Protein AF-A0A3P7NTG5-F1 (afdb_monomer_lite)

Radius of gyration: 24.47 Å; chains: 1; bounding box: 53×52×67 Å

Foldseek 3Di:
DDVVVVVLLLVLLQLLLVLLLVLQPDQLVVCVVVVVVVVVVVVVVVVVVVVVVVVVCVVVVPDDPVVVVVPVPDPPPPPCPDPVNVVVLLVCLLADPDQVLLSFWRKDWDFDFDFDFPPDPDDPDDGDRDGDGDTDIDIDGDHSSNNSSNVSNVSSSVLSVVPPVSVVVSVVSVVSNVVSVVVVVVVVD

pLDDT: mean 72.06, std 15.38, range [46.03, 97.25]

InterPro domains:
  IPR001991 Sodium:dicarboxylate symporter [PF00375] (20-189)
  IPR036458 Sodium:dicarboxylate symporter superfamily [G3DSA:1.10.3860.10] (17-189)
  IPR036458 Sodium:dicarboxylate symporter superfamily [SSF118215] (19-189)
  IPR050746 Dicarboxylate/Amino Acid:Cation Symporter [PTHR11958] (21-189)

Organism: Dibothriocephalus latus (NCBI:txid60516)

Structure (mmCIF, N/CA/C/O backbone):
data_AF-A0A3P7NTG5-F1
#
_entry.id   AF-A0A3P7NTG5-F1
#
loop_
_atom_site.group_PDB
_atom_site.id
_atom_site.type_symbol
_atom_site.label_atom_id
_atom_site.label_alt_id
_atom_site.label_comp_id
_atom_site.label_asym_id
_atom_site.label_entity_id
_atom_site.label_seq_id
_atom_site.pdbx_PDB_ins_code
_atom_site.Cartn_x
_atom_site.Cartn_y
_atom_site.Cartn_z
_atom_site.occupancy
_atom_site.B_iso_or_equiv
_atom_site.auth_seq_id
_atom_site.auth_comp_id
_atom_site.auth_asym_id
_atom_site.auth_atom_id
_atom_site.pdbx_PDB_model_num
ATOM 1 N N . MET A 1 1 ? 14.118 -23.849 10.642 1.00 47.97 1 MET A N 1
ATOM 2 C CA . MET A 1 1 ? 12.961 -22.998 10.290 1.00 47.97 1 MET A CA 1
ATOM 3 C C . MET A 1 1 ? 13.392 -21.591 10.605 1.00 47.97 1 MET A C 1
ATOM 5 O O . MET A 1 1 ? 13.469 -21.228 11.770 1.00 47.97 1 MET A O 1
ATOM 9 N N . ASP A 1 2 ? 13.850 -20.906 9.568 1.00 46.88 2 ASP A N 1
ATOM 10 C CA . ASP A 1 2 ? 14.745 -19.760 9.682 1.00 46.88 2 ASP A CA 1
ATOM 11 C C . ASP A 1 2 ? 13.995 -18.531 10.192 1.00 46.88 2 ASP A C 1
ATOM 13 O O . ASP A 1 2 ? 12.876 -18.265 9.748 1.00 46.88 2 ASP A O 1
ATOM 17 N N . GLY A 1 3 ? 14.600 -17.798 11.131 1.00 46.03 3 GLY A N 1
ATOM 18 C CA . GLY A 1 3 ? 13.999 -16.629 11.786 1.00 46.03 3 GLY A CA 1
ATOM 19 C C . GLY A 1 3 ? 13.494 -15.561 10.811 1.00 46.03 3 GLY A C 1
ATOM 20 O O . GLY A 1 3 ? 12.533 -14.861 11.115 1.00 46.03 3 GLY A O 1
ATOM 21 N N . GLU A 1 4 ? 14.042 -15.513 9.595 1.00 49.75 4 GLU A N 1
ATOM 22 C CA . GLU A 1 4 ? 13.544 -14.662 8.512 1.00 49.75 4 GLU A CA 1
ATOM 23 C C . GLU A 1 4 ? 12.099 -15.000 8.119 1.00 49.75 4 GLU A C 1
ATOM 25 O O . GLU A 1 4 ? 11.280 -14.102 7.964 1.00 49.75 4 GLU A O 1
ATOM 30 N N . ARG A 1 5 ? 11.725 -16.285 8.041 1.00 47.75 5 ARG A N 1
ATOM 31 C CA . ARG A 1 5 ? 10.350 -16.690 7.687 1.00 47.75 5 ARG A CA 1
ATOM 32 C C . ARG A 1 5 ? 9.334 -16.299 8.758 1.00 47.75 5 ARG A C 1
ATOM 34 O O . ARG A 1 5 ? 8.189 -16.009 8.427 1.00 47.75 5 ARG A O 1
ATOM 41 N N . ILE A 1 6 ? 9.748 -16.278 10.024 1.00 54.31 6 ILE A N 1
ATOM 42 C CA . ILE A 1 6 ? 8.909 -15.825 11.141 1.00 54.31 6 ILE A CA 1
ATOM 43 C C . ILE A 1 6 ? 8.703 -14.311 11.044 1.00 54.31 6 ILE A C 1
ATOM 45 O O . ILE A 1 6 ? 7.572 -13.850 11.174 1.00 54.31 6 ILE A O 1
ATOM 49 N N . LEU A 1 7 ? 9.761 -13.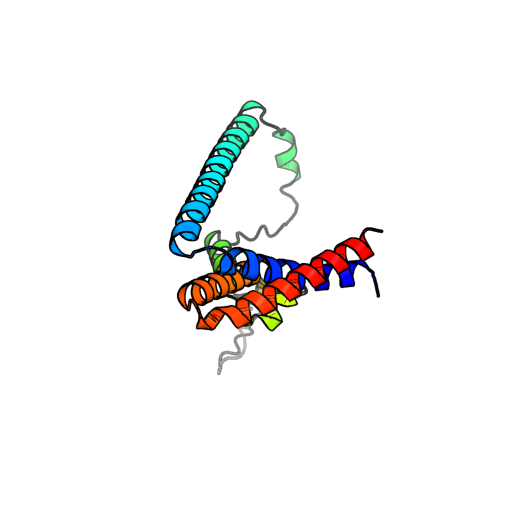557 10.724 1.00 53.19 7 LEU A N 1
ATOM 50 C CA . LEU A 1 7 ? 9.686 -12.112 10.508 1.00 53.19 7 LEU A CA 1
ATOM 51 C C . LEU A 1 7 ? 8.769 -11.745 9.328 1.00 53.19 7 LEU A C 1
ATOM 53 O O . LEU A 1 7 ? 7.992 -10.806 9.442 1.00 53.19 7 LEU A O 1
ATOM 57 N N . TYR A 1 8 ? 8.804 -12.509 8.229 1.00 52.44 8 TYR A N 1
ATOM 58 C CA . TYR A 1 8 ? 7.924 -12.299 7.069 1.00 52.44 8 TYR A CA 1
ATOM 59 C C . TYR A 1 8 ? 6.438 -12.518 7.402 1.00 52.44 8 TYR A C 1
ATOM 61 O O . TYR A 1 8 ? 5.593 -11.702 7.036 1.00 52.44 8 TYR A O 1
ATOM 69 N N . VAL A 1 9 ? 6.109 -13.592 8.129 1.00 53.09 9 VAL A N 1
ATOM 70 C CA . VAL A 1 9 ? 4.721 -13.883 8.538 1.00 53.09 9 VAL A CA 1
ATOM 71 C C . VAL A 1 9 ? 4.214 -12.851 9.553 1.00 53.09 9 VAL A C 1
ATOM 73 O O . VAL A 1 9 ? 3.059 -12.433 9.486 1.00 53.09 9 VAL A O 1
ATOM 76 N N . LEU A 1 10 ? 5.084 -12.392 10.456 1.00 56.16 10 LEU A N 1
ATOM 77 C CA . LEU A 1 10 ? 4.768 -11.321 11.400 1.00 56.16 10 LEU A CA 1
ATOM 78 C C . LEU A 1 10 ? 4.633 -9.953 10.737 1.00 56.16 10 LEU A C 1
ATOM 80 O O . LEU A 1 10 ? 3.721 -9.223 11.103 1.00 56.16 10 LEU A O 1
ATOM 84 N N . GLY A 1 11 ? 5.467 -9.630 9.748 1.00 56.53 11 GLY A N 1
ATOM 85 C CA . GLY A 1 11 ? 5.376 -8.390 8.974 1.00 56.53 11 GLY A CA 1
ATOM 86 C C . GLY A 1 11 ? 4.038 -8.266 8.248 1.00 56.53 11 GLY A C 1
ATOM 87 O O . GLY A 1 11 ? 3.367 -7.245 8.362 1.00 56.53 11 GLY A O 1
ATOM 88 N N . CYS A 1 12 ? 3.578 -9.354 7.621 1.00 51.78 12 CYS A N 1
ATOM 89 C CA . CYS A 1 12 ? 2.267 -9.396 6.975 1.00 51.78 12 CYS A CA 1
ATOM 90 C C . CYS A 1 12 ? 1.118 -9.191 7.982 1.00 51.78 12 CYS A C 1
ATOM 92 O O . CYS A 1 12 ? 0.158 -8.484 7.687 1.00 51.78 12 CYS A O 1
ATOM 94 N N . GLY A 1 13 ? 1.188 -9.779 9.181 1.00 54.88 13 GLY A N 1
ATOM 95 C CA . GLY A 1 13 ? 0.184 -9.548 10.230 1.00 54.88 13 GLY A CA 1
ATOM 96 C C . GLY A 1 13 ? 0.231 -8.130 10.812 1.00 54.88 13 GLY A C 1
ATOM 97 O O . GLY A 1 13 ? -0.814 -7.533 11.065 1.00 54.88 13 GLY A O 1
ATOM 98 N N . TYR A 1 14 ? 1.438 -7.588 10.981 1.00 59.12 14 TYR A N 1
ATOM 99 C CA . TYR A 1 14 ? 1.707 -6.259 11.519 1.00 59.12 14 TYR A CA 1
ATOM 100 C C . TYR A 1 14 ? 1.175 -5.149 10.612 1.00 59.12 14 TYR A C 1
ATOM 102 O O . TYR A 1 14 ? 0.366 -4.350 11.068 1.00 59.12 14 TYR A O 1
ATOM 110 N N . GLU A 1 15 ? 1.528 -5.148 9.322 1.00 57.38 15 GLU A N 1
ATOM 111 C CA . GLU A 1 15 ? 1.092 -4.103 8.380 1.00 57.38 15 GLU A CA 1
ATOM 112 C C . GLU A 1 15 ? -0.436 -4.053 8.235 1.00 57.38 15 GLU A C 1
ATOM 114 O O . GLU A 1 15 ? -1.027 -2.975 8.200 1.00 57.38 15 GLU A O 1
ATOM 119 N N . ASN A 1 16 ? -1.101 -5.212 8.196 1.00 55.09 16 ASN A N 1
ATOM 120 C CA . ASN A 1 16 ? -2.560 -5.274 8.066 1.00 55.09 16 ASN A CA 1
ATOM 121 C C . ASN A 1 16 ? -3.283 -4.819 9.342 1.00 55.09 16 ASN A C 1
ATOM 123 O O . ASN A 1 16 ? -4.299 -4.118 9.266 1.00 55.09 16 ASN A O 1
ATOM 127 N N . ALA A 1 17 ? -2.766 -5.205 10.513 1.00 55.84 17 ALA A N 1
ATOM 128 C CA . ALA A 1 17 ? -3.329 -4.808 11.797 1.00 55.84 17 ALA A CA 1
ATOM 129 C C . ALA A 1 17 ? -3.098 -3.317 12.076 1.00 55.84 17 ALA A C 1
ATOM 131 O O . ALA A 1 17 ? -4.041 -2.629 12.458 1.00 55.84 17 ALA A O 1
ATOM 132 N N . GLU A 1 18 ? -1.890 -2.801 11.833 1.00 60.53 18 GLU A N 1
ATOM 133 C CA . GLU A 1 18 ? -1.553 -1.388 12.028 1.00 60.53 18 GLU A CA 1
ATOM 134 C C . GLU A 1 18 ? -2.323 -0.463 11.097 1.00 60.53 18 GLU A C 1
ATOM 136 O O . GLU A 1 18 ? -2.815 0.572 11.542 1.00 60.53 18 GLU A O 1
ATOM 141 N N . LEU A 1 19 ? -2.467 -0.824 9.820 1.00 58.88 19 LEU A N 1
ATOM 142 C CA . LEU A 1 19 ? -3.171 0.023 8.864 1.00 58.88 19 LEU A CA 1
ATOM 143 C C . LEU A 1 19 ? -4.676 0.060 9.147 1.00 58.88 19 LEU A C 1
ATOM 145 O O . LEU A 1 19 ? -5.281 1.133 9.143 1.00 58.88 19 LEU A O 1
ATOM 149 N N . SER A 1 20 ? -5.272 -1.093 9.471 1.00 55.34 20 SER A N 1
ATOM 150 C CA . SER A 1 20 ? -6.672 -1.157 9.909 1.00 55.34 20 SER A CA 1
ATOM 151 C C . SER A 1 20 ? -6.888 -0.327 11.178 1.00 55.34 20 SER A C 1
ATOM 153 O O . SER A 1 20 ? -7.904 0.356 11.297 1.00 55.34 20 SER A O 1
ATOM 155 N N . LEU A 1 21 ? -5.909 -0.305 12.091 1.00 54.38 21 LEU A N 1
ATOM 156 C CA . LEU A 1 21 ? -5.945 0.517 13.299 1.00 54.38 21 LEU A CA 1
ATOM 157 C C . LEU A 1 21 ? -5.819 2.009 13.052 1.00 54.38 21 LEU A C 1
ATOM 159 O O . LEU A 1 21 ? -6.575 2.803 13.614 1.00 54.38 21 LEU A O 1
ATOM 163 N N . GLY A 1 22 ? -4.842 2.371 12.226 1.00 55.91 22 GLY A N 1
ATOM 164 C CA . GLY A 1 22 ? -4.526 3.745 11.892 1.00 55.91 22 GLY A CA 1
ATOM 165 C C . GLY A 1 22 ? -5.716 4.434 11.245 1.00 55.91 22 GLY A C 1
ATOM 166 O O . GLY A 1 22 ? -5.961 5.593 11.542 1.00 55.91 22 GLY A O 1
ATOM 167 N N . LEU A 1 23 ? -6.505 3.724 10.431 1.00 54.19 23 LEU A N 1
ATOM 168 C CA . LEU A 1 23 ? -7.723 4.279 9.839 1.00 54.19 23 LEU A CA 1
ATOM 169 C C . LEU A 1 23 ? -8.953 4.199 10.751 1.00 54.19 23 LEU A C 1
ATOM 171 O O . LEU A 1 23 ? -9.758 5.127 10.737 1.00 54.19 23 LEU A O 1
ATOM 175 N N . ALA A 1 24 ? -9.101 3.141 11.551 1.00 53.59 24 ALA A N 1
ATOM 176 C CA . ALA A 1 24 ? -10.261 2.964 12.427 1.00 53.59 24 ALA A CA 1
ATOM 177 C C . ALA A 1 24 ? -10.277 3.916 13.638 1.00 53.59 24 ALA A C 1
ATOM 179 O O . ALA A 1 24 ? -11.345 4.252 14.144 1.00 53.59 24 ALA A O 1
ATOM 180 N N . GLY A 1 25 ? -9.105 4.358 14.105 1.00 49.47 25 GLY A N 1
ATOM 181 C CA . GLY A 1 25 ? -8.971 5.322 15.203 1.00 49.47 25 GLY A CA 1
ATOM 182 C C . GLY A 1 25 ? -9.127 6.790 14.791 1.00 49.47 25 GLY A C 1
ATOM 183 O O . GLY A 1 25 ? -9.075 7.670 15.651 1.00 49.47 25 GLY A O 1
ATOM 184 N N . LEU A 1 26 ? -9.293 7.078 13.496 1.00 53.03 26 LEU A N 1
ATOM 185 C CA . LEU A 1 26 ? -9.376 8.441 12.979 1.00 53.03 26 LEU A CA 1
ATOM 186 C C . LEU A 1 26 ? -10.818 8.794 12.603 1.00 53.03 26 LEU A C 1
ATOM 188 O O . LEU A 1 26 ? -11.451 8.133 11.786 1.00 53.03 26 LEU A O 1
ATOM 192 N N . ASP A 1 27 ? -11.311 9.898 13.160 1.00 55.28 27 ASP A N 1
ATOM 193 C CA . ASP A 1 27 ? -12.618 10.473 12.837 1.00 55.28 27 ASP A CA 1
ATOM 194 C C . ASP A 1 27 ? -12.732 10.706 11.318 1.00 55.28 27 ASP A C 1
ATOM 196 O O . ASP A 1 27 ? -11.981 11.509 10.758 1.00 55.28 27 ASP A O 1
ATOM 200 N N . ALA A 1 28 ? -13.627 9.988 10.628 1.00 56.38 28 ALA A N 1
ATOM 201 C CA . ALA A 1 28 ? -13.629 9.847 9.163 1.00 56.38 28 ALA A CA 1
ATOM 202 C C . ALA A 1 28 ? -13.620 11.195 8.410 1.00 56.38 28 ALA A C 1
ATOM 204 O O . ALA A 1 28 ? -13.032 11.326 7.333 1.00 56.38 28 ALA A O 1
ATOM 205 N N . LYS A 1 29 ? -14.218 12.235 9.005 1.00 57.03 29 LYS A N 1
ATOM 206 C CA . LYS A 1 29 ? -14.295 13.590 8.436 1.00 57.03 29 LYS A CA 1
ATOM 207 C C . LYS A 1 29 ? -12.996 14.397 8.589 1.00 57.03 29 LYS A C 1
ATOM 209 O O . LYS A 1 29 ? -12.691 15.235 7.738 1.00 57.03 29 LYS A O 1
ATOM 214 N N . SER A 1 30 ? -12.233 14.147 9.650 1.00 59.12 30 SER A N 1
ATOM 215 C CA . SER A 1 30 ? -10.932 14.777 9.926 1.00 59.12 30 SER A CA 1
ATOM 216 C C . SER A 1 30 ? -9.779 13.970 9.311 1.00 59.12 30 SER A C 1
ATOM 218 O O . SER A 1 30 ? -8.843 14.550 8.757 1.00 59.12 30 SER A O 1
ATOM 220 N N . SER A 1 31 ? -9.912 12.640 9.300 1.00 62.91 31 SER A N 1
ATOM 221 C CA . SER A 1 31 ? -9.011 11.668 8.672 1.00 62.91 31 SER A CA 1
ATOM 222 C C . SER A 1 31 ? -8.846 11.918 7.177 1.00 62.91 31 SER A C 1
ATOM 224 O O . SER A 1 31 ? -7.724 12.028 6.693 1.00 62.91 31 SER A O 1
ATOM 226 N N . GLY A 1 32 ? -9.950 12.126 6.446 1.00 68.62 32 GLY A N 1
ATOM 227 C CA . GLY A 1 32 ? -9.890 12.396 5.006 1.00 68.62 32 GLY A CA 1
ATOM 228 C C . GLY A 1 32 ? -9.090 13.656 4.659 1.00 68.62 32 GLY A C 1
ATOM 229 O O . GLY A 1 32 ? -8.364 13.672 3.668 1.00 68.62 32 GLY A O 1
ATOM 230 N N . LYS A 1 33 ? -9.150 14.698 5.503 1.00 75.06 33 LYS A N 1
ATOM 231 C CA . LYS A 1 33 ? -8.362 15.925 5.307 1.00 75.06 33 LYS A CA 1
ATOM 232 C C . LYS A 1 33 ? -6.882 15.680 5.570 1.00 75.06 33 LYS A C 1
ATOM 234 O O . LYS A 1 33 ? -6.065 15.991 4.709 1.00 75.06 33 LYS A O 1
ATOM 239 N N . ILE A 1 34 ? -6.541 15.086 6.712 1.00 82.88 34 ILE A N 1
ATOM 240 C CA . ILE A 1 34 ? -5.150 14.770 7.073 1.00 82.88 34 ILE A CA 1
ATOM 241 C C . ILE A 1 34 ? -4.529 13.815 6.040 1.00 82.88 34 ILE A C 1
ATOM 243 O O . ILE A 1 34 ? -3.434 14.075 5.544 1.00 82.88 34 ILE A O 1
ATOM 247 N N . GLY A 1 35 ? -5.264 12.779 5.632 1.00 79.94 35 GLY A N 1
ATOM 248 C CA . GLY A 1 35 ? -4.857 11.843 4.586 1.00 79.94 35 GLY A CA 1
ATOM 249 C C . GLY A 1 35 ? -4.677 12.514 3.223 1.00 79.94 35 GLY A C 1
ATOM 250 O O . GLY A 1 35 ? -3.695 12.244 2.536 1.00 79.94 35 GLY A O 1
ATOM 251 N N . SER A 1 36 ? -5.553 13.453 2.845 1.00 80.44 36 SER A N 1
ATOM 252 C CA . SER A 1 36 ? -5.388 14.209 1.595 1.00 80.44 36 SER A CA 1
ATOM 253 C C . SER A 1 36 ? -4.136 15.093 1.598 1.00 80.44 36 SER A C 1
ATOM 255 O O . SER A 1 36 ? -3.432 15.142 0.591 1.00 80.44 36 SER A O 1
ATOM 257 N N . TYR A 1 37 ? -3.801 15.728 2.729 1.00 87.88 37 TYR A N 1
ATOM 258 C CA . TYR A 1 37 ? -2.559 16.492 2.862 1.00 87.88 37 TYR A CA 1
ATOM 259 C C . TYR A 1 37 ? -1.327 15.595 2.740 1.00 87.88 37 TYR A C 1
ATOM 261 O O . TYR A 1 37 ? -0.389 15.959 2.033 1.00 87.88 37 TYR A O 1
ATOM 269 N N . ALA A 1 38 ? -1.342 14.415 3.365 1.00 86.81 38 ALA A N 1
ATOM 270 C CA . ALA A 1 38 ? -0.268 13.435 3.223 1.00 86.81 38 ALA A CA 1
ATOM 271 C C . ALA A 1 38 ? -0.119 12.965 1.765 1.00 86.81 38 ALA A C 1
ATOM 273 O O . ALA A 1 38 ? 0.988 12.956 1.231 1.00 86.81 38 ALA A O 1
ATOM 274 N N . MET A 1 39 ? -1.230 12.658 1.086 1.00 85.00 39 MET A N 1
ATOM 275 C CA . MET A 1 39 ? -1.223 12.247 -0.322 1.00 85.00 39 MET A CA 1
ATOM 276 C C . MET A 1 39 ? -0.642 13.338 -1.232 1.00 85.00 39 MET A C 1
ATOM 278 O O . MET A 1 39 ? 0.215 13.057 -2.069 1.00 85.00 39 MET A O 1
ATOM 282 N N . ILE A 1 40 ? -1.060 14.594 -1.042 1.00 92.19 40 ILE A N 1
ATOM 283 C CA . ILE A 1 40 ? -0.524 15.740 -1.790 1.00 92.19 40 ILE A CA 1
ATOM 284 C C . ILE A 1 40 ? 0.971 15.907 -1.510 1.00 92.19 40 ILE A C 1
ATOM 286 O O . ILE A 1 40 ? 1.749 16.084 -2.446 1.00 92.19 40 ILE A O 1
ATOM 290 N N . TYR A 1 41 ? 1.390 15.818 -0.246 1.00 94.00 41 TYR A N 1
ATOM 291 C CA . TYR A 1 41 ? 2.796 15.926 0.133 1.00 94.00 41 TYR A CA 1
ATOM 292 C C . TYR A 1 41 ? 3.661 14.852 -0.539 1.00 94.00 41 TYR A C 1
ATOM 294 O O . TYR A 1 41 ? 4.717 15.180 -1.088 1.00 94.00 41 TYR A O 1
ATOM 302 N N . TYR A 1 42 ? 3.200 13.597 -0.557 1.00 92.12 42 TYR A N 1
ATOM 303 C CA . TYR A 1 42 ? 3.906 12.504 -1.223 1.00 92.12 42 TYR A CA 1
ATOM 304 C C . TYR A 1 42 ? 4.031 12.749 -2.723 1.00 92.12 42 TYR A C 1
ATOM 306 O O . TYR A 1 42 ? 5.143 12.747 -3.244 1.00 92.12 42 TYR A O 1
ATOM 314 N N . VAL A 1 43 ? 2.923 13.045 -3.408 1.00 93.31 43 VAL A N 1
ATOM 315 C CA . VAL A 1 43 ? 2.934 13.279 -4.861 1.00 93.31 43 VAL A CA 1
ATOM 316 C C . VAL A 1 43 ? 3.840 14.456 -5.226 1.00 93.31 43 VAL A C 1
ATOM 318 O O . VAL A 1 43 ? 4.659 14.341 -6.139 1.00 93.31 43 VAL A O 1
ATOM 321 N N . MET A 1 44 ? 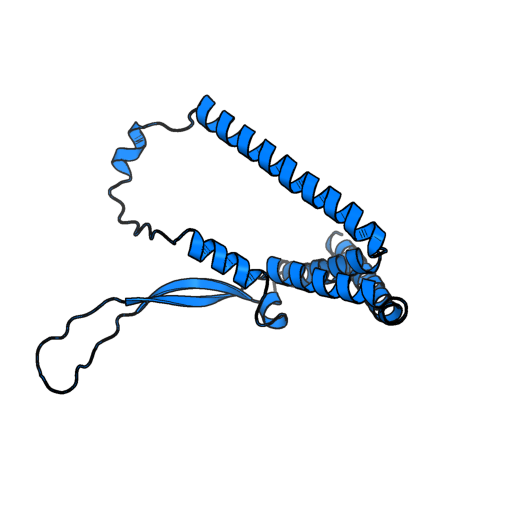3.741 15.570 -4.498 1.00 95.94 44 MET A N 1
ATOM 322 C CA . MET A 1 44 ? 4.548 16.761 -4.766 1.00 95.94 44 MET A CA 1
ATOM 323 C C . MET A 1 44 ? 6.036 16.509 -4.527 1.00 95.94 44 MET A C 1
ATOM 325 O O . MET A 1 44 ? 6.863 16.866 -5.365 1.00 95.94 44 MET A O 1
ATOM 329 N N . THR A 1 45 ? 6.390 15.859 -3.420 1.00 97.06 45 THR A N 1
ATOM 330 C CA . THR A 1 45 ? 7.792 15.560 -3.106 1.00 97.06 45 THR A CA 1
ATOM 331 C C . THR A 1 45 ? 8.386 14.566 -4.103 1.00 97.06 45 THR A C 1
ATOM 333 O O . THR A 1 45 ? 9.503 14.774 -4.572 1.00 97.06 45 THR A O 1
ATOM 336 N N . THR A 1 46 ? 7.639 13.530 -4.506 1.00 95.62 46 THR A N 1
ATOM 337 C CA . THR A 1 46 ? 8.076 12.585 -5.545 1.00 95.62 46 THR A CA 1
ATOM 338 C C . THR A 1 46 ? 8.260 13.279 -6.891 1.00 95.62 46 THR A C 1
ATOM 340 O O . THR A 1 46 ? 9.264 13.039 -7.558 1.00 95.62 46 THR A O 1
ATOM 343 N N . ALA A 1 47 ? 7.353 14.180 -7.281 1.00 95.56 47 ALA A N 1
ATOM 344 C CA . ALA A 1 47 ? 7.496 14.944 -8.518 1.00 95.56 47 ALA A CA 1
ATOM 345 C C . ALA A 1 47 ? 8.769 15.806 -8.506 1.00 95.56 47 ALA A C 1
ATOM 347 O O . ALA A 1 47 ? 9.553 15.759 -9.453 1.00 95.56 47 ALA A O 1
ATOM 348 N N . LEU A 1 48 ? 9.022 16.533 -7.412 1.00 96.69 48 LEU A N 1
ATOM 349 C CA . LEU A 1 48 ? 10.240 17.332 -7.248 1.00 96.69 48 LEU A CA 1
ATOM 350 C C . LEU A 1 48 ? 11.504 16.462 -7.274 1.00 96.69 48 LEU A C 1
ATOM 352 O O . LEU A 1 48 ? 12.467 16.810 -7.956 1.00 96.69 48 LEU A O 1
ATOM 356 N N . ALA A 1 49 ? 11.496 15.315 -6.591 1.00 96.56 49 ALA A N 1
ATOM 357 C CA . ALA A 1 49 ? 12.617 14.379 -6.583 1.00 96.56 49 ALA A CA 1
ATOM 358 C C . ALA A 1 49 ? 12.903 13.797 -7.979 1.00 96.56 49 ALA A C 1
ATOM 360 O O . ALA A 1 49 ? 14.063 13.716 -8.379 1.00 96.56 49 ALA A O 1
ATOM 361 N N . VAL A 1 50 ? 11.865 13.441 -8.747 1.00 97.25 50 VAL A N 1
ATOM 362 C CA . VAL A 1 50 ? 12.002 12.954 -10.130 1.00 97.25 50 VAL A CA 1
ATOM 363 C C . VAL A 1 50 ? 12.581 14.039 -11.035 1.00 97.25 50 VAL A C 1
ATOM 365 O O . VAL A 1 50 ? 13.505 13.761 -11.796 1.00 97.25 50 VAL A O 1
ATOM 368 N N . ILE A 1 51 ? 12.097 15.280 -10.928 1.00 96.75 51 ILE A N 1
ATOM 369 C CA . ILE A 1 51 ? 12.629 16.412 -11.702 1.00 96.75 51 ILE A CA 1
ATOM 370 C C . ILE A 1 51 ? 14.110 16.625 -11.377 1.00 96.75 51 ILE A C 1
ATOM 372 O O . ILE A 1 51 ? 14.933 16.686 -12.290 1.00 96.75 51 ILE A O 1
ATOM 376 N N . LEU A 1 52 ? 14.464 16.679 -10.090 1.00 97.19 52 LEU A N 1
ATOM 377 C CA . LEU A 1 52 ? 15.855 16.808 -9.651 1.00 97.19 52 LEU A CA 1
ATOM 378 C C . LEU A 1 52 ? 16.725 15.655 -10.166 1.00 97.19 52 LEU A C 1
ATOM 380 O O . LEU A 1 52 ? 17.823 15.897 -10.663 1.00 97.19 52 LEU A O 1
ATOM 384 N N . GLY A 1 53 ? 16.229 14.417 -10.110 1.00 96.69 53 GLY A N 1
ATOM 385 C CA . GLY A 1 53 ? 16.925 13.240 -10.628 1.00 96.69 53 GLY A CA 1
ATOM 386 C C . GLY A 1 53 ? 17.190 13.319 -12.133 1.00 96.69 53 GLY A C 1
ATOM 387 O O . GLY A 1 53 ? 18.312 13.065 -12.571 1.00 96.69 53 GLY A O 1
ATOM 388 N N . ILE A 1 54 ? 16.195 13.732 -12.925 1.00 96.12 54 ILE A N 1
ATOM 389 C CA . ILE A 1 54 ? 16.333 13.901 -14.380 1.00 96.12 54 ILE A CA 1
ATOM 390 C C . ILE A 1 54 ? 17.354 14.998 -14.700 1.00 96.12 54 ILE A C 1
ATOM 392 O O . ILE A 1 54 ? 18.242 14.785 -15.526 1.00 96.12 54 ILE A O 1
ATOM 396 N N . VAL A 1 55 ? 17.271 16.147 -14.021 1.00 96.31 55 VAL A N 1
ATOM 397 C CA . VAL A 1 55 ? 18.220 17.254 -14.207 1.00 96.31 55 VAL A CA 1
ATOM 398 C C . VAL A 1 55 ? 19.644 16.812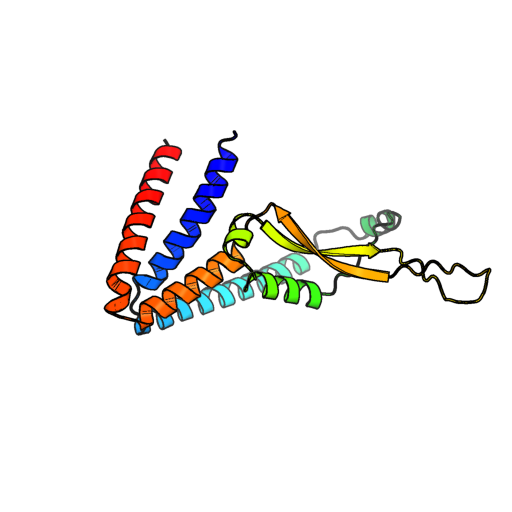 -13.871 1.00 96.31 55 VAL A C 1
ATOM 400 O O . VAL A 1 55 ? 20.560 17.088 -14.643 1.00 96.31 55 VAL A O 1
ATOM 403 N N . LEU A 1 56 ? 19.845 16.090 -12.765 1.00 94.62 56 LEU A N 1
ATOM 404 C CA . LEU A 1 56 ? 21.162 15.584 -12.366 1.00 94.62 56 LEU A CA 1
ATOM 405 C C . LEU A 1 56 ? 21.737 14.584 -13.375 1.00 94.62 56 LEU A C 1
ATOM 407 O O . LEU A 1 56 ? 22.902 14.710 -13.750 1.00 94.62 56 LEU A O 1
ATOM 411 N N . VAL A 1 57 ? 20.933 13.630 -13.855 1.00 95.62 57 VAL A N 1
ATOM 412 C CA . VAL A 1 57 ? 21.370 12.632 -14.847 1.00 95.62 57 VAL A CA 1
ATOM 413 C C . VAL A 1 57 ? 21.763 13.296 -16.165 1.00 95.62 57 VAL A C 1
ATOM 415 O O . VAL A 1 57 ? 22.801 12.952 -16.728 1.00 95.62 57 VAL A O 1
ATOM 418 N N . ILE A 1 58 ? 20.984 14.274 -16.634 1.00 93.44 58 ILE A N 1
ATOM 419 C CA . ILE A 1 58 ? 21.301 15.031 -17.852 1.00 93.44 58 ILE A CA 1
ATOM 420 C C . ILE A 1 58 ? 22.451 16.020 -17.613 1.00 93.44 58 ILE A C 1
ATOM 422 O O . ILE A 1 58 ? 23.160 16.353 -18.542 1.00 93.44 58 ILE A O 1
ATOM 426 N N . SER A 1 59 ? 22.708 16.506 -16.400 1.00 93.12 59 SER A N 1
ATOM 427 C CA . SER A 1 59 ? 23.844 17.421 -16.181 1.00 93.12 59 SER A CA 1
ATOM 428 C C . SER A 1 59 ? 25.171 16.668 -16.118 1.00 93.12 59 SER A C 1
ATOM 430 O O . SER A 1 59 ? 26.159 17.079 -16.721 1.00 93.12 59 SER A O 1
ATOM 432 N N . ILE A 1 60 ? 25.189 15.548 -15.396 1.00 93.12 60 ILE A N 1
ATOM 433 C CA . ILE A 1 60 ? 26.403 14.768 -15.141 1.00 93.12 60 ILE A CA 1
ATOM 434 C C . ILE A 1 60 ? 26.701 13.816 -16.311 1.00 93.12 60 ILE A C 1
ATOM 436 O O . ILE A 1 60 ? 27.858 13.460 -16.512 1.00 93.12 60 ILE A O 1
ATOM 440 N N . HIS A 1 61 ? 25.681 13.421 -17.090 1.00 88.25 61 HIS A N 1
ATOM 441 C CA . HIS A 1 61 ? 25.772 12.421 -18.163 1.00 88.25 61 HIS A CA 1
ATOM 442 C C . HIS A 1 61 ? 26.609 11.188 -17.763 1.00 88.25 61 HIS A C 1
ATOM 444 O O . HIS A 1 61 ? 27.631 10.895 -18.391 1.00 88.25 61 HIS A O 1
ATOM 450 N N . PRO A 1 62 ? 26.219 10.444 -16.711 1.00 84.38 62 PRO A N 1
ATOM 451 C CA . PRO A 1 62 ? 26.966 9.258 -16.321 1.00 84.38 62 PRO A CA 1
ATOM 452 C C . PRO A 1 62 ? 26.812 8.153 -17.385 1.00 84.38 62 PRO A C 1
ATOM 454 O O . PRO A 1 62 ? 25.737 7.578 -17.548 1.00 84.38 62 PRO A O 1
ATOM 457 N N . GLY A 1 63 ? 27.894 7.848 -18.108 1.00 77.62 63 GLY A N 1
ATOM 458 C CA . GLY A 1 63 ? 27.985 6.732 -19.060 1.00 77.62 63 GLY A CA 1
ATOM 459 C C . GLY A 1 63 ? 28.753 7.087 -20.339 1.00 77.62 63 GLY A C 1
ATOM 460 O O . GLY A 1 63 ? 28.469 8.094 -20.978 1.00 77.62 63 GLY A O 1
ATOM 461 N N . SER A 1 64 ? 29.722 6.259 -20.741 1.00 71.38 64 SER A N 1
ATOM 462 C CA . SER A 1 64 ? 30.476 6.448 -21.987 1.00 71.38 64 SER A CA 1
ATOM 463 C C . SER A 1 64 ? 29.790 5.747 -23.166 1.00 71.38 64 SER A C 1
ATOM 465 O O . SER A 1 64 ? 29.405 4.578 -23.096 1.00 71.38 64 SER A O 1
ATOM 467 N N . THR A 1 65 ? 29.644 6.457 -24.285 1.00 62.84 65 THR A N 1
ATOM 468 C CA . THR A 1 65 ? 29.032 5.936 -25.521 1.00 62.84 65 THR A CA 1
ATOM 469 C C . THR A 1 65 ? 29.816 4.771 -26.136 1.00 62.84 65 THR A C 1
ATOM 471 O O . THR A 1 65 ? 29.212 3.931 -26.796 1.00 62.84 65 THR A O 1
ATOM 474 N N . SER A 1 66 ? 31.117 4.644 -25.842 1.00 59.91 66 SER A N 1
ATOM 475 C CA . SER A 1 66 ? 31.970 3.536 -26.308 1.00 59.91 66 SER A CA 1
ATOM 476 C C . SER A 1 66 ? 31.624 2.150 -25.748 1.00 59.91 66 SER A C 1
ATOM 478 O O . SER A 1 66 ? 32.112 1.163 -26.284 1.00 59.91 66 SER A O 1
ATOM 480 N N . ILE A 1 67 ? 30.805 2.031 -24.695 1.00 58.47 67 ILE A N 1
ATOM 481 C CA . ILE A 1 67 ? 30.440 0.720 -24.112 1.00 58.47 67 ILE A CA 1
ATOM 482 C C . ILE A 1 67 ? 29.159 0.144 -24.752 1.00 58.47 67 ILE A C 1
ATOM 484 O O . ILE A 1 67 ? 28.847 -1.030 -24.577 1.00 58.47 67 ILE A O 1
ATOM 488 N N . LYS A 1 68 ? 28.406 0.932 -25.534 1.00 57.78 68 LYS A N 1
ATOM 489 C CA . LYS A 1 68 ? 27.150 0.459 -26.145 1.00 57.78 68 LYS A CA 1
ATOM 490 C C . LYS A 1 68 ? 27.344 -0.479 -27.341 1.00 57.78 68 LYS A C 1
ATOM 492 O O . LYS A 1 68 ? 26.492 -1.338 -27.537 1.00 57.78 68 LYS A O 1
ATOM 497 N N . GLU A 1 69 ? 28.439 -0.368 -28.093 1.00 56.22 69 GLU A N 1
ATOM 498 C CA . GLU A 1 69 ? 28.661 -1.191 -29.299 1.00 56.22 69 GLU A CA 1
ATOM 499 C C . GLU A 1 69 ? 29.009 -2.658 -28.996 1.00 56.22 69 GLU A C 1
ATOM 501 O O . GLU A 1 69 ? 28.740 -3.534 -29.812 1.00 56.22 69 GLU A O 1
ATOM 506 N N . THR A 1 70 ? 29.550 -2.975 -27.815 1.00 51.44 70 THR A N 1
ATOM 507 C CA . THR A 1 70 ? 29.917 -4.358 -27.450 1.00 51.44 70 THR A CA 1
ATOM 508 C C . THR A 1 70 ? 28.807 -5.137 -26.741 1.00 51.44 70 THR A C 1
ATOM 510 O O . THR A 1 70 ? 28.936 -6.347 -26.562 1.00 51.44 70 THR A O 1
ATOM 513 N N . VAL A 1 71 ? 27.695 -4.491 -26.369 1.00 55.91 71 VAL A N 1
ATOM 514 C CA . VAL A 1 71 ? 26.587 -5.126 -25.624 1.00 55.91 71 VAL A CA 1
ATOM 515 C C . VAL A 1 71 ? 25.435 -5.583 -26.541 1.00 55.91 71 VAL A C 1
ATOM 517 O O . VAL A 1 71 ? 24.543 -6.301 -26.096 1.00 55.91 71 VAL A O 1
ATOM 520 N N . GLU A 1 72 ? 25.465 -5.268 -27.842 1.00 54.22 72 GLU A N 1
ATOM 521 C CA . GLU A 1 72 ? 24.431 -5.709 -28.802 1.00 54.22 72 GLU A CA 1
ATOM 522 C C . GLU A 1 72 ? 24.573 -7.162 -29.300 1.00 54.22 72 GLU A C 1
ATOM 524 O O . GLU A 1 72 ? 23.667 -7.667 -29.958 1.00 54.22 72 GLU A O 1
ATOM 529 N N . VAL A 1 73 ? 25.635 -7.893 -28.932 1.00 50.75 73 VAL A N 1
ATOM 530 C CA . VAL A 1 73 ? 25.817 -9.321 -29.305 1.00 50.75 73 VAL A CA 1
ATOM 531 C C . VAL A 1 73 ? 25.415 -10.279 -28.171 1.00 50.75 73 VAL A C 1
ATOM 533 O O . VAL A 1 73 ? 25.844 -11.427 -28.097 1.00 50.75 73 VAL A O 1
ATOM 536 N N . GLY A 1 74 ? 24.559 -9.821 -27.260 1.00 47.97 74 GLY A N 1
ATOM 537 C CA . GLY A 1 74 ? 23.821 -10.690 -26.354 1.00 47.97 74 GLY A CA 1
ATOM 538 C C . GLY A 1 74 ? 22.366 -10.718 -26.784 1.00 47.97 74 GLY A C 1
ATOM 539 O O . GLY A 1 74 ? 21.676 -9.716 -26.630 1.00 47.97 74 GLY A O 1
ATOM 540 N N . THR A 1 75 ? 21.886 -11.855 -27.289 1.00 49.22 75 THR A N 1
ATOM 541 C CA . THR A 1 75 ? 20.479 -12.135 -27.619 1.00 49.22 75 THR A CA 1
ATOM 542 C C . THR A 1 75 ? 19.610 -12.138 -26.356 1.00 49.22 75 THR A C 1
ATOM 544 O O . THR A 1 75 ? 18.996 -13.136 -25.983 1.00 49.22 75 THR A O 1
ATOM 547 N N . VAL A 1 76 ? 19.555 -11.018 -25.645 1.00 49.62 76 VAL A N 1
ATOM 548 C CA . VAL A 1 76 ? 18.529 -10.771 -24.651 1.00 49.62 76 VAL A CA 1
ATOM 549 C C . VAL A 1 76 ? 17.293 -10.487 -25.479 1.00 49.62 76 VAL A C 1
ATOM 551 O O . VAL A 1 76 ? 17.182 -9.431 -26.097 1.00 49.62 76 VAL A O 1
ATOM 554 N N . ASN A 1 77 ? 16.374 -11.453 -25.527 1.00 49.78 77 ASN A N 1
ATOM 555 C CA . ASN A 1 77 ? 14.980 -11.195 -25.864 1.00 49.78 77 ASN A CA 1
ATOM 556 C C . ASN A 1 77 ? 14.487 -10.127 -24.882 1.00 49.78 77 ASN A C 1
ATOM 558 O O . ASN A 1 77 ? 13.933 -10.448 -23.831 1.00 49.78 77 ASN A O 1
ATOM 562 N N . LYS A 1 78 ? 14.769 -8.858 -25.180 1.00 47.44 78 LYS A N 1
ATOM 563 C CA . LYS A 1 78 ? 14.328 -7.698 -24.426 1.00 47.44 78 LYS A CA 1
ATOM 564 C C . LYS A 1 78 ? 12.868 -7.540 -24.806 1.00 47.44 78 LYS A C 1
ATOM 566 O O . LYS A 1 78 ? 12.513 -6.777 -25.697 1.00 47.44 78 LYS A O 1
ATOM 571 N N . ARG A 1 79 ? 12.051 -8.425 -24.233 1.00 54.25 79 ARG A N 1
ATOM 572 C CA . ARG A 1 79 ? 10.617 -8.468 -24.469 1.00 54.25 79 ARG A CA 1
ATOM 573 C C . ARG A 1 79 ? 10.088 -7.128 -24.006 1.00 54.25 79 ARG A C 1
ATOM 575 O O . ARG A 1 79 ? 10.262 -6.753 -22.849 1.00 54.25 79 ARG A O 1
ATOM 582 N N . VAL A 1 80 ? 9.539 -6.382 -24.952 1.00 56.00 80 VAL A N 1
ATOM 583 C CA . VAL A 1 80 ? 8.871 -5.121 -24.679 1.00 56.00 80 VAL A CA 1
ATOM 584 C C . VAL A 1 80 ? 7.563 -5.498 -23.999 1.00 56.00 80 VAL A C 1
ATOM 586 O O . VAL A 1 80 ? 6.549 -5.687 -24.661 1.00 56.00 80 VAL A O 1
ATOM 589 N N . THR A 1 81 ? 7.598 -5.702 -22.683 1.00 60.69 81 THR A N 1
ATOM 590 C CA . THR A 1 81 ? 6.368 -5.736 -21.898 1.00 60.69 81 THR A CA 1
ATOM 591 C C . THR A 1 81 ? 5.708 -4.381 -22.098 1.00 60.69 81 THR A C 1
ATOM 593 O O . THR A 1 81 ? 6.357 -3.345 -21.920 1.00 60.69 81 THR A O 1
ATOM 596 N N . SER A 1 82 ? 4.449 -4.369 -22.531 1.00 76.00 82 SER A N 1
ATOM 597 C CA . SER A 1 82 ? 3.738 -3.110 -22.701 1.00 76.00 82 SER A CA 1
ATOM 598 C C . SER A 1 82 ? 3.648 -2.419 -21.341 1.00 76.00 82 SER A C 1
ATOM 600 O O . SER A 1 82 ? 3.302 -3.048 -20.339 1.00 76.00 82 SER A O 1
ATOM 602 N N . THR A 1 83 ? 3.941 -1.119 -21.282 1.00 80.12 83 THR A N 1
ATOM 603 C CA . THR A 1 83 ? 3.788 -0.326 -20.050 1.00 80.12 83 THR A CA 1
ATOM 604 C C . THR A 1 83 ? 2.367 -0.445 -19.492 1.00 80.12 83 THR A C 1
ATOM 606 O O . THR A 1 83 ? 2.171 -0.438 -18.278 1.00 80.12 83 THR A O 1
ATOM 609 N N . LEU A 1 84 ? 1.377 -0.616 -20.377 1.00 78.75 84 LEU A N 1
ATOM 610 C CA . LEU A 1 84 ? -0.011 -0.866 -19.997 1.00 78.75 84 LEU A CA 1
ATOM 611 C C . LEU A 1 84 ? -0.195 -2.220 -19.309 1.00 78.75 84 LEU A C 1
ATOM 613 O O . LEU A 1 84 ? -0.918 -2.273 -18.325 1.00 78.75 84 LEU A O 1
ATOM 617 N N . ASP A 1 85 ? 0.483 -3.281 -19.751 1.00 78.12 85 ASP A N 1
ATOM 618 C CA . ASP A 1 85 ? 0.399 -4.594 -19.096 1.00 78.12 85 ASP A CA 1
ATOM 619 C C . ASP A 1 85 ? 0.964 -4.518 -17.675 1.00 78.12 85 ASP A C 1
ATOM 621 O O . ASP A 1 85 ? 0.368 -5.041 -16.740 1.00 78.12 85 ASP A O 1
ATOM 625 N N . SER A 1 86 ? 2.056 -3.769 -17.484 1.00 81.94 86 SER A N 1
ATOM 626 C CA . SER A 1 86 ? 2.620 -3.518 -16.149 1.00 81.94 86 SER A CA 1
ATOM 627 C C . SER A 1 86 ? 1.689 -2.679 -15.265 1.00 81.94 86 SER A C 1
ATOM 629 O O . SER A 1 86 ? 1.569 -2.935 -14.069 1.00 81.94 86 SER A O 1
ATOM 631 N N . PHE A 1 87 ? 0.999 -1.688 -15.836 1.00 85.12 87 PHE A N 1
ATOM 632 C CA . PHE A 1 87 ? 0.009 -0.891 -15.108 1.00 85.12 87 PHE A CA 1
ATOM 633 C C . PHE A 1 87 ? -1.244 -1.706 -14.751 1.00 85.12 87 PHE A C 1
ATOM 635 O O . PHE A 1 87 ? -1.783 -1.571 -13.655 1.00 85.12 87 PHE A O 1
ATOM 642 N N . LEU A 1 88 ? -1.696 -2.581 -15.649 1.00 82.75 88 LEU A N 1
ATOM 643 C CA . LEU A 1 88 ? -2.812 -3.489 -15.395 1.00 82.75 88 LEU A CA 1
ATOM 644 C C . LEU A 1 88 ? -2.444 -4.550 -14.354 1.00 82.75 88 LEU A C 1
ATOM 646 O O . LEU A 1 88 ? -3.274 -4.867 -13.507 1.00 82.75 88 LEU A O 1
ATOM 650 N N . ASP A 1 89 ? -1.208 -5.049 -14.360 1.00 82.75 89 ASP A N 1
ATOM 651 C CA . ASP A 1 89 ? -0.687 -5.917 -13.303 1.00 82.75 89 ASP A CA 1
ATOM 652 C C . ASP A 1 89 ? -0.646 -5.199 -11.952 1.00 82.75 89 ASP A C 1
ATOM 654 O O . ASP A 1 89 ? -1.025 -5.784 -10.937 1.00 82.75 89 ASP A O 1
ATOM 658 N N . LEU A 1 90 ? -0.252 -3.921 -11.927 1.00 85.19 90 LEU A N 1
ATOM 659 C CA . LEU A 1 90 ? -0.319 -3.103 -10.717 1.00 85.19 90 LEU A CA 1
ATOM 660 C C . LEU A 1 90 ? -1.765 -2.989 -10.222 1.00 85.19 90 LEU A C 1
ATOM 662 O O . LEU A 1 90 ? -2.043 -3.272 -9.061 1.00 85.19 90 LEU A O 1
ATOM 666 N N . PHE A 1 91 ? -2.698 -2.640 -11.110 1.00 85.94 91 PHE A N 1
ATOM 667 C CA . PHE A 1 91 ? -4.110 -2.487 -10.766 1.00 85.94 91 PHE A CA 1
ATOM 668 C C . PHE A 1 91 ? -4.749 -3.794 -10.274 1.00 85.94 91 PHE A C 1
ATOM 670 O O . PHE A 1 91 ? -5.501 -3.790 -9.303 1.00 85.94 91 PHE A O 1
ATOM 677 N N . ARG A 1 92 ? -4.413 -4.932 -10.890 1.00 82.12 92 ARG A N 1
ATOM 678 C CA . ARG A 1 92 ? -4.851 -6.259 -10.429 1.00 82.12 92 ARG A CA 1
ATOM 679 C C . ARG A 1 92 ? -4.298 -6.598 -9.048 1.00 82.12 92 ARG A C 1
ATOM 681 O O . ARG A 1 92 ? -5.005 -7.188 -8.244 1.00 82.12 92 ARG A O 1
ATOM 688 N N . ASN A 1 93 ? -3.065 -6.193 -8.747 1.00 84.12 93 ASN A N 1
ATOM 689 C CA . ASN A 1 93 ? -2.495 -6.390 -7.416 1.00 84.12 93 ASN A CA 1
ATOM 690 C C . ASN A 1 93 ? -3.116 -5.462 -6.352 1.00 84.12 93 ASN A C 1
ATOM 692 O O . ASN A 1 93 ? -3.137 -5.851 -5.189 1.00 84.12 93 ASN A O 1
ATOM 696 N N . ILE A 1 94 ? -3.667 -4.296 -6.721 1.00 86.69 94 ILE A N 1
ATOM 697 C CA . ILE A 1 94 ? -4.425 -3.414 -5.806 1.00 86.69 94 ILE A CA 1
ATOM 698 C C . ILE A 1 94 ? -5.722 -4.090 -5.323 1.00 86.69 94 ILE A C 1
ATOM 700 O O . ILE A 1 94 ? -6.103 -3.925 -4.165 1.00 86.69 94 ILE A O 1
ATOM 704 N N . PHE A 1 95 ? -6.373 -4.884 -6.179 1.00 86.62 95 PHE A N 1
ATOM 705 C CA . PHE A 1 95 ? -7.604 -5.618 -5.865 1.00 86.62 95 PHE A CA 1
ATOM 706 C C . PHE A 1 95 ? -7.391 -7.133 -5.997 1.00 86.62 95 PHE A C 1
ATOM 708 O O . PHE A 1 95 ? -7.807 -7.725 -6.995 1.00 86.62 95 PHE A O 1
ATOM 715 N N . PRO A 1 96 ? -6.735 -7.777 -5.015 1.00 81.94 96 PRO A N 1
ATOM 716 C CA . PRO A 1 96 ? -6.490 -9.212 -5.069 1.00 81.94 96 PRO A CA 1
ATOM 717 C C . PRO A 1 96 ? -7.805 -10.001 -5.071 1.00 81.94 96 PRO A C 1
ATOM 719 O O . PRO A 1 96 ? -8.721 -9.713 -4.303 1.00 81.94 96 PRO A O 1
ATOM 722 N N . GLU A 1 97 ? -7.869 -11.049 -5.892 1.00 83.00 97 GLU A N 1
ATOM 723 C CA . GLU A 1 97 ? -9.040 -11.937 -5.977 1.00 83.00 97 GLU A CA 1
ATOM 724 C C . GLU A 1 97 ? -9.261 -12.737 -4.679 1.00 83.00 97 GLU A C 1
ATOM 726 O O . GLU A 1 97 ? -10.384 -13.135 -4.370 1.00 83.00 97 GLU A O 1
ATOM 731 N N . ASN A 1 98 ? -8.198 -12.954 -3.895 1.00 84.81 98 ASN A N 1
ATOM 732 C CA . ASN A 1 98 ? -8.248 -13.638 -2.607 1.00 84.81 98 ASN A CA 1
ATOM 733 C C . ASN A 1 98 ? -7.225 -13.045 -1.623 1.00 84.81 98 ASN A C 1
ATOM 735 O O . ASN A 1 98 ? -6.023 -13.056 -1.879 1.00 84.81 98 ASN A O 1
ATOM 739 N N . ILE A 1 99 ? -7.701 -12.571 -0.468 1.00 82.44 99 ILE A N 1
ATOM 740 C CA . ILE A 1 99 ? -6.871 -11.956 0.582 1.00 82.44 99 ILE A CA 1
ATOM 741 C C . ILE A 1 99 ? -5.959 -12.976 1.268 1.00 82.44 99 ILE A C 1
ATOM 743 O O . ILE A 1 99 ? -4.797 -12.685 1.529 1.00 82.44 99 ILE A O 1
ATOM 747 N N . VAL A 1 100 ? -6.456 -14.191 1.521 1.00 81.75 100 VAL A N 1
ATOM 748 C CA . VAL A 1 100 ? -5.661 -15.257 2.155 1.00 81.75 100 VAL A CA 1
ATOM 749 C C . VAL A 1 100 ? -4.507 -15.659 1.244 1.00 81.75 100 VAL A C 1
ATOM 751 O O . VAL A 1 100 ? -3.386 -15.855 1.706 1.00 81.75 100 VAL A O 1
ATOM 754 N N . GLN A 1 101 ? -4.774 -15.730 -0.061 1.00 79.38 101 GLN A N 1
ATOM 755 C CA . GLN A 1 101 ? -3.735 -15.976 -1.050 1.00 79.38 101 GLN A CA 1
ATOM 756 C C . GLN A 1 101 ? -2.775 -14.787 -1.151 1.00 79.38 101 GLN A C 1
ATOM 758 O O . GLN A 1 101 ? -1.574 -15.010 -1.167 1.00 79.38 101 GLN A O 1
ATOM 763 N N . ALA A 1 102 ? -3.266 -13.544 -1.116 1.00 82.38 102 ALA A N 1
ATOM 764 C CA . ALA A 1 102 ? -2.431 -12.339 -1.153 1.00 82.38 102 ALA A CA 1
ATOM 765 C C . ALA A 1 102 ? -1.411 -12.253 0.001 1.00 82.38 102 ALA A C 1
ATOM 767 O O . ALA A 1 102 ? -0.342 -11.667 -0.175 1.00 82.38 102 ALA A O 1
ATOM 768 N N . CYS A 1 103 ? -1.696 -12.862 1.159 1.00 79.31 103 CYS A N 1
ATOM 769 C CA . CYS A 1 103 ? -0.739 -12.971 2.267 1.00 79.31 103 CYS A CA 1
ATOM 770 C C . CYS A 1 103 ? 0.485 -13.841 1.930 1.00 79.31 103 CYS A C 1
ATOM 772 O O . CYS A 1 103 ? 1.570 -13.613 2.466 1.00 79.31 103 CYS A O 1
ATOM 774 N N . LEU A 1 104 ? 0.319 -14.841 1.061 1.00 76.88 104 LEU A N 1
ATOM 775 C CA . LEU A 1 104 ? 1.321 -15.876 0.780 1.00 76.88 104 LEU A CA 1
ATOM 776 C C . LEU A 1 104 ? 1.918 -15.767 -0.628 1.00 76.88 104 LEU A C 1
ATOM 778 O O . LEU A 1 104 ? 3.066 -16.157 -0.851 1.00 76.88 104 LEU A O 1
ATOM 782 N N . GLU A 1 105 ? 1.133 -15.263 -1.575 1.00 80.75 105 GLU A N 1
ATOM 783 C CA . GLU A 1 105 ? 1.433 -15.263 -2.997 1.00 80.75 105 GLU A CA 1
ATOM 784 C C . GLU A 1 105 ? 1.072 -13.937 -3.681 1.00 80.75 105 GLU A C 1
ATOM 786 O O . GLU A 1 105 ? 0.048 -13.309 -3.406 1.00 80.75 105 GLU A O 1
ATOM 791 N N . GLN A 1 106 ? 1.913 -13.545 -4.638 1.00 79.62 106 GLN A N 1
ATOM 792 C CA . GLN A 1 106 ? 1.758 -12.347 -5.447 1.00 79.62 106 GLN A CA 1
ATOM 793 C C . GLN A 1 106 ? 1.496 -12.755 -6.894 1.00 79.62 106 GLN A C 1
ATOM 795 O O . GLN A 1 106 ? 2.202 -13.599 -7.457 1.00 79.62 106 GLN A O 1
ATOM 800 N N . GLN A 1 107 ? 0.489 -12.132 -7.506 1.00 77.50 107 GLN A N 1
ATOM 801 C CA . GLN A 1 107 ? 0.128 -12.377 -8.896 1.00 77.50 107 GLN A CA 1
ATOM 802 C C . GLN A 1 107 ? 1.032 -11.559 -9.821 1.00 77.50 107 GLN A C 1
ATOM 804 O O . GLN A 1 107 ? 1.044 -10.328 -9.778 1.00 77.50 107 GLN A O 1
ATOM 809 N N . GLN A 1 108 ? 1.772 -12.246 -10.688 1.00 75.19 108 GLN A N 1
ATOM 810 C CA . GLN A 1 108 ? 2.589 -11.623 -11.724 1.00 75.19 108 GLN A CA 1
ATOM 811 C C . GLN A 1 108 ? 2.235 -12.223 -13.084 1.00 75.19 108 GLN A C 1
ATOM 813 O O . GLN A 1 108 ? 2.156 -13.446 -13.223 1.00 75.19 108 GLN A O 1
ATOM 818 N N . SER A 1 109 ? 2.041 -11.382 -14.101 1.00 70.38 109 SER A N 1
ATOM 819 C CA . SER A 1 109 ? 1.861 -11.880 -15.461 1.00 70.38 109 SER A CA 1
ATOM 820 C C . SER A 1 109 ? 3.199 -12.379 -16.010 1.00 70.38 109 SER A C 1
ATOM 822 O O . SER A 1 109 ? 4.168 -11.627 -16.132 1.00 70.38 109 SER A O 1
ATOM 824 N N . GLU A 1 110 ? 3.273 -13.672 -16.332 1.00 70.25 110 GLU A N 1
ATOM 825 C CA . GLU A 1 110 ? 4.425 -14.266 -17.008 1.00 70.25 110 GLU A CA 1
ATOM 826 C C . GLU A 1 110 ? 4.064 -14.525 -18.475 1.00 70.25 110 GLU A C 1
ATOM 828 O O . GLU A 1 110 ? 3.080 -15.197 -18.791 1.00 70.25 110 GLU A O 1
ATOM 833 N N . HIS A 1 111 ? 4.881 -14.012 -19.395 1.00 62.53 111 HIS A N 1
ATOM 834 C CA . HIS A 1 111 ? 4.732 -14.313 -20.815 1.00 62.53 111 HIS A CA 1
ATOM 835 C C . HIS A 1 111 ? 5.313 -15.697 -21.107 1.00 62.53 111 HIS A C 1
ATOM 837 O O . HIS A 1 111 ? 6.532 -15.869 -21.265 1.00 62.53 111 HIS A O 1
ATOM 843 N N . ARG A 1 112 ? 4.439 -16.705 -21.188 1.00 59.19 112 ARG A N 1
ATOM 844 C CA . ARG A 1 112 ? 4.843 -18.049 -21.602 1.00 59.19 112 ARG A CA 1
ATOM 845 C C . ARG A 1 112 ? 4.650 -18.229 -23.099 1.00 59.19 112 ARG A C 1
ATOM 847 O O . ARG A 1 112 ? 3.569 -18.039 -23.649 1.00 59.19 112 ARG A O 1
ATOM 854 N N . ASN A 1 113 ? 5.721 -18.682 -23.743 1.00 57.56 113 ASN A N 1
ATOM 855 C CA . ASN A 1 113 ? 5.691 -19.113 -25.133 1.00 57.56 113 ASN A CA 1
ATOM 856 C C . ASN A 1 113 ? 5.066 -20.505 -25.184 1.00 57.56 113 ASN A C 1
ATOM 858 O O . ASN A 1 113 ? 5.756 -21.506 -24.979 1.00 57.56 113 ASN A O 1
ATOM 862 N N . ILE A 1 114 ? 3.761 -20.583 -25.431 1.00 58.34 114 ILE A N 1
ATOM 863 C CA . ILE A 1 114 ? 3.078 -21.868 -25.566 1.00 58.34 114 ILE A CA 1
ATOM 864 C C . ILE A 1 114 ? 3.083 -22.236 -27.047 1.00 58.34 114 ILE A C 1
ATOM 866 O O . ILE A 1 114 ? 2.579 -21.519 -27.909 1.00 58.34 114 ILE A O 1
ATOM 870 N N . THR A 1 115 ? 3.683 -23.378 -27.375 1.00 53.72 115 THR A N 1
ATOM 871 C CA . THR A 1 115 ? 3.640 -23.911 -28.741 1.00 53.72 115 THR A CA 1
ATOM 872 C C . THR A 1 115 ? 2.338 -24.686 -28.905 1.00 53.72 115 THR A C 1
ATOM 874 O O . THR A 1 115 ? 2.240 -25.850 -28.516 1.00 53.72 115 THR A O 1
ATOM 877 N N . ARG A 1 116 ? 1.302 -24.050 -29.457 1.00 50.69 116 ARG A N 1
ATOM 878 C CA . ARG A 1 116 ? 0.049 -24.746 -29.761 1.00 50.69 116 ARG A CA 1
ATOM 879 C C . ARG A 1 116 ? 0.199 -25.480 -31.095 1.00 50.69 116 ARG A C 1
ATOM 881 O O . ARG A 1 116 ? 0.242 -24.863 -32.156 1.00 50.69 116 ARG A O 1
ATOM 888 N N . LYS A 1 117 ? 0.253 -26.817 -31.069 1.00 46.81 117 LYS A N 1
ATOM 889 C CA . LYS A 1 117 ? 0.095 -27.619 -32.294 1.00 46.81 117 LYS A CA 1
ATOM 890 C C . LYS A 1 117 ? -1.356 -27.495 -32.762 1.00 46.81 117 LYS A C 1
ATOM 892 O O . LYS A 1 117 ? -2.237 -28.161 -32.221 1.00 46.81 117 LYS A O 1
ATOM 897 N N . ARG A 1 118 ? -1.619 -26.667 -33.778 1.00 48.25 118 ARG A N 1
ATOM 898 C CA . ARG A 1 118 ? -2.885 -26.740 -34.519 1.00 48.25 118 ARG A CA 1
ATOM 899 C C . ARG A 1 118 ? -2.941 -28.088 -35.239 1.00 48.25 118 ARG A C 1
ATOM 901 O O . ARG A 1 118 ? -2.257 -28.291 -36.236 1.00 48.25 118 ARG A O 1
ATOM 908 N N . ARG A 1 119 ? -3.759 -29.017 -34.740 1.00 46.34 119 ARG A N 1
ATOM 909 C CA . ARG A 1 119 ? -4.209 -30.170 -35.525 1.00 46.34 119 ARG A CA 1
ATOM 910 C C . ARG A 1 119 ? -5.425 -29.707 -36.318 1.00 46.34 119 ARG A C 1
ATOM 912 O O . ARG A 1 119 ? -6.546 -29.802 -35.832 1.00 46.34 119 ARG A O 1
ATOM 919 N N . ASN A 1 120 ? -5.198 -29.146 -37.503 1.00 47.12 120 ASN A N 1
ATOM 920 C CA . ASN A 1 120 ? -6.298 -28.920 -38.433 1.00 47.12 120 ASN A CA 1
ATOM 921 C C . ASN A 1 120 ? -6.870 -30.292 -38.815 1.00 47.12 120 ASN A C 1
ATOM 923 O O . ASN A 1 120 ? -6.131 -31.189 -39.227 1.00 47.12 120 ASN A O 1
ATOM 927 N N . GLY A 1 121 ? -8.176 -30.472 -38.614 1.00 54.47 121 GLY A N 1
ATOM 928 C CA . GLY A 1 121 ? -8.894 -31.612 -39.164 1.00 54.47 121 GLY A CA 1
ATOM 929 C C . GLY A 1 121 ? -8.727 -31.649 -40.685 1.00 54.47 121 GLY A C 1
ATOM 930 O O . GLY A 1 121 ? -8.778 -30.611 -41.340 1.00 54.47 121 GLY A O 1
ATOM 931 N N . SER A 1 122 ? -8.508 -32.862 -41.202 1.00 51.84 122 SER A N 1
ATOM 932 C CA . SER A 1 122 ? -8.579 -33.269 -42.616 1.00 51.84 122 SER A CA 1
ATOM 933 C C . SER A 1 122 ? -7.604 -32.627 -43.619 1.00 51.84 122 SER A C 1
ATOM 935 O O . SER A 1 122 ? -8.039 -32.044 -44.601 1.00 51.84 122 SER A O 1
ATOM 937 N N . LEU A 1 123 ? -6.289 -32.782 -43.414 1.00 50.75 123 LEU A N 1
ATOM 938 C CA . LEU A 1 123 ? -5.253 -32.800 -44.469 1.00 50.75 123 LEU A CA 1
ATOM 939 C C . LEU A 1 123 ? -3.877 -33.176 -43.862 1.00 50.75 123 LEU A C 1
ATOM 941 O O . LEU A 1 123 ? -3.444 -32.516 -42.914 1.00 50.75 123 LEU A O 1
ATOM 945 N N . PRO A 1 124 ? -3.173 -34.223 -44.342 1.00 52.94 124 PRO A N 1
ATOM 946 C CA . PRO A 1 124 ? -1.843 -34.565 -43.849 1.00 52.94 124 PRO A CA 1
ATOM 947 C C . PRO A 1 124 ? -0.790 -33.678 -44.536 1.00 52.94 124 PRO A C 1
ATOM 949 O O . PRO A 1 124 ? -0.905 -33.397 -45.723 1.00 52.94 124 PRO A O 1
ATOM 952 N N . ASN A 1 125 ? 0.254 -33.286 -43.799 1.00 54.22 125 ASN A N 1
ATOM 953 C CA . ASN A 1 125 ? 1.417 -32.495 -44.241 1.00 54.22 125 ASN A CA 1
ATOM 954 C C . ASN A 1 125 ? 1.259 -30.969 -44.368 1.00 54.22 125 ASN A C 1
ATOM 956 O O . ASN A 1 125 ? 1.536 -30.393 -45.410 1.00 54.22 125 ASN A O 1
ATOM 960 N N . MET A 1 126 ? 0.990 -30.284 -43.253 1.00 49.56 126 MET A N 1
ATOM 961 C CA . MET A 1 126 ? 1.765 -29.074 -42.923 1.00 49.56 126 MET A CA 1
ATOM 962 C C . MET A 1 126 ? 1.612 -28.728 -41.440 1.00 49.56 126 MET A C 1
ATOM 964 O O . MET A 1 126 ? 0.638 -28.117 -41.008 1.00 49.56 126 MET A O 1
ATOM 968 N N . THR A 1 127 ? 2.585 -29.137 -40.626 1.00 51.12 127 THR A N 1
ATOM 969 C CA . THR A 1 127 ? 2.714 -28.685 -39.235 1.00 51.12 127 THR A CA 1
ATOM 970 C C . THR A 1 127 ? 3.379 -27.314 -39.213 1.00 51.12 127 THR A C 1
ATOM 972 O O . THR A 1 127 ? 4.602 -27.217 -39.149 1.00 51.12 127 THR A O 1
ATOM 975 N N . HIS A 1 128 ? 2.585 -26.245 -39.264 1.00 52.91 128 HIS A N 1
ATOM 976 C CA . HIS A 1 128 ? 3.083 -24.904 -38.965 1.00 52.91 128 HIS A CA 1
ATOM 977 C C . HIS A 1 128 ? 3.112 -24.736 -37.437 1.00 52.91 128 HIS A C 1
ATOM 979 O O . HIS A 1 128 ? 2.065 -24.648 -36.792 1.00 52.91 128 HIS A O 1
ATOM 985 N N . ASN A 1 129 ? 4.305 -24.752 -36.835 1.00 53.94 129 ASN A N 1
ATOM 986 C CA . ASN A 1 129 ? 4.475 -24.440 -35.414 1.00 53.94 129 ASN A CA 1
ATOM 987 C C . ASN A 1 129 ? 4.254 -22.933 -35.217 1.00 53.94 129 ASN A C 1
ATOM 989 O O . ASN A 1 129 ? 5.193 -22.150 -35.330 1.00 53.94 129 ASN A O 1
ATOM 993 N N . SER A 1 130 ? 3.017 -22.521 -34.934 1.00 54.44 130 SER A N 1
ATOM 994 C CA . SER A 1 130 ? 2.741 -21.151 -34.497 1.00 54.44 130 SER A CA 1
ATOM 995 C C . SER A 1 130 ? 3.106 -21.023 -33.018 1.00 54.44 130 SER A C 1
ATOM 997 O O . SER A 1 130 ? 2.598 -21.770 -32.176 1.00 54.44 130 SER A O 1
ATOM 999 N N . ARG A 1 131 ? 4.040 -20.122 -32.702 1.00 53.78 131 ARG A N 1
ATOM 1000 C CA . ARG A 1 131 ? 4.327 -19.715 -31.322 1.00 53.78 131 ARG A CA 1
ATOM 1001 C C . ARG A 1 131 ? 3.340 -18.605 -30.982 1.00 53.78 131 ARG A C 1
ATOM 1003 O O . ARG A 1 131 ? 3.450 -17.518 -31.535 1.00 53.78 131 ARG A O 1
ATOM 1010 N N . GLU A 1 132 ? 2.376 -18.896 -30.119 1.00 56.91 132 GLU A N 1
ATOM 1011 C CA . GLU A 1 132 ? 1.489 -17.881 -29.551 1.00 56.91 132 GLU A CA 1
ATOM 1012 C C . GLU A 1 132 ? 2.028 -17.533 -28.159 1.00 56.91 132 GLU A C 1
ATOM 1014 O O . GLU A 1 132 ? 2.237 -18.412 -27.316 1.00 56.91 132 GLU A O 1
ATOM 1019 N N . GLU A 1 133 ? 2.330 -16.256 -27.940 1.00 55.53 133 GLU A N 1
ATOM 1020 C CA . GLU A 1 133 ? 2.708 -15.744 -26.626 1.00 55.53 133 GLU A CA 1
ATOM 1021 C C . GLU A 1 133 ? 1.411 -15.460 -25.867 1.00 55.53 133 GLU A C 1
ATOM 1023 O O . GLU A 1 133 ? 0.628 -14.595 -26.257 1.00 55.53 133 GLU A O 1
ATOM 1028 N N . ILE A 1 134 ? 1.142 -16.253 -24.831 1.00 62.69 134 ILE A N 1
ATOM 1029 C CA . ILE A 1 134 ? -0.048 -16.087 -23.996 1.00 62.69 134 ILE A CA 1
ATOM 1030 C C . ILE A 1 134 ? 0.414 -15.535 -22.652 1.00 62.69 134 ILE A C 1
ATOM 1032 O O . ILE A 1 134 ? 1.347 -16.057 -22.036 1.00 62.69 134 ILE A O 1
ATOM 1036 N N . ILE A 1 135 ? -0.250 -14.472 -22.208 1.00 64.69 135 ILE A N 1
ATOM 1037 C CA . ILE A 1 135 ? -0.067 -13.903 -20.876 1.00 64.69 135 ILE A CA 1
ATOM 1038 C C . ILE A 1 135 ? -0.771 -14.838 -19.896 1.00 64.69 135 ILE A C 1
ATOM 1040 O O . ILE A 1 135 ? -1.996 -14.961 -19.932 1.00 64.69 135 ILE A O 1
ATOM 1044 N N . VAL A 1 136 ? -0.004 -15.531 -19.055 1.00 73.00 136 VAL A N 1
ATOM 1045 C CA . VAL A 1 136 ? -0.557 -16.400 -18.011 1.00 73.00 136 VAL A CA 1
ATOM 1046 C C . VAL A 1 136 ? -0.305 -15.781 -16.637 1.00 73.00 136 VAL A C 1
ATOM 1048 O O . VAL A 1 136 ? 0.825 -15.369 -16.358 1.00 73.00 136 VAL A O 1
ATOM 1051 N N . PRO A 1 137 ? -1.328 -15.696 -15.767 1.00 68.81 137 PRO A N 1
ATOM 1052 C CA . PRO A 1 137 ? -1.116 -15.291 -14.387 1.00 68.81 137 PRO A CA 1
ATOM 1053 C C . PRO A 1 137 ? -0.324 -16.389 -13.674 1.00 68.81 137 PRO A C 1
ATOM 1055 O O . PRO A 1 137 ? -0.711 -17.559 -13.690 1.00 68.81 137 PRO A O 1
ATOM 1058 N N . VAL A 1 138 ? 0.802 -16.020 -13.070 1.00 76.69 138 VAL A N 1
ATOM 1059 C CA . VAL A 1 138 ? 1.615 -16.917 -12.248 1.00 76.69 138 VAL A CA 1
ATOM 1060 C C . VAL A 1 138 ? 1.667 -16.355 -10.838 1.00 76.69 138 VAL A C 1
ATOM 1062 O O . VAL A 1 138 ? 2.027 -15.196 -10.629 1.00 76.69 138 VAL A O 1
ATOM 1065 N N . TYR A 1 139 ? 1.318 -17.194 -9.870 1.00 77.00 139 TYR A N 1
ATOM 1066 C CA . TYR A 1 139 ? 1.443 -16.874 -8.458 1.00 77.00 139 TYR A CA 1
ATOM 1067 C C . TYR A 1 139 ? 2.858 -17.208 -8.001 1.00 77.00 139 TYR A C 1
ATOM 1069 O O . TYR A 1 139 ? 3.311 -18.351 -8.092 1.00 77.00 139 TYR A O 1
ATOM 1077 N N . LYS A 1 140 ? 3.591 -16.186 -7.569 1.00 79.88 140 LYS A N 1
ATOM 1078 C CA . LYS A 1 140 ? 4.905 -16.350 -6.947 1.00 79.88 140 LYS A CA 1
ATOM 1079 C C . LYS A 1 140 ? 4.746 -16.303 -5.438 1.00 79.88 140 LYS A C 1
ATOM 1081 O O . LYS A 1 140 ? 3.968 -15.499 -4.944 1.00 79.88 140 LYS A O 1
ATOM 1086 N N . SER A 1 141 ? 5.528 -17.111 -4.723 1.00 79.31 141 SER A N 1
ATOM 1087 C CA . SER A 1 141 ? 5.587 -17.119 -3.254 1.00 79.31 141 SER A CA 1
ATOM 1088 C C . SER A 1 141 ? 6.195 -15.809 -2.733 1.00 79.31 141 SER A C 1
ATOM 1090 O O . SER A 1 141 ? 7.392 -15.728 -2.466 1.00 79.31 141 SER A O 1
ATOM 1092 N N . SER A 1 142 ? 5.380 -14.765 -2.658 1.00 80.38 142 SER A N 1
ATOM 1093 C CA . SER A 1 142 ? 5.708 -13.420 -2.193 1.00 80.38 142 SER A CA 1
ATOM 1094 C C . SER A 1 142 ? 4.421 -12.758 -1.719 1.00 80.38 142 SER A C 1
ATOM 1096 O O . SER A 1 142 ? 3.357 -13.055 -2.243 1.00 80.38 142 SER A O 1
ATOM 1098 N N . THR A 1 143 ? 4.485 -11.877 -0.733 1.00 80.88 143 THR A N 1
ATOM 1099 C CA . THR A 1 143 ? 3.286 -11.235 -0.190 1.00 80.88 143 THR A CA 1
ATOM 1100 C C . THR A 1 143 ? 2.866 -10.056 -1.066 1.00 80.88 143 THR A C 1
ATOM 1102 O O . THR A 1 143 ? 3.658 -9.150 -1.324 1.00 80.88 143 THR A O 1
ATOM 1105 N N . ASN A 1 144 ? 1.599 -10.015 -1.485 1.00 85.38 144 ASN A N 1
ATOM 1106 C CA . ASN A 1 144 ? 1.033 -8.851 -2.162 1.00 85.38 144 ASN A CA 1
ATOM 1107 C C . ASN A 1 144 ? 0.678 -7.752 -1.142 1.00 85.38 144 ASN A C 1
ATOM 1109 O O . ASN A 1 144 ? -0.484 -7.556 -0.779 1.00 85.38 144 ASN A O 1
ATOM 1113 N N . VAL A 1 145 ? 1.700 -7.017 -0.694 1.00 84.31 145 VAL A N 1
ATOM 1114 C CA . VAL A 1 145 ? 1.565 -5.914 0.276 1.00 84.31 145 VAL A CA 1
ATOM 1115 C C . VAL A 1 145 ? 0.623 -4.824 -0.244 1.00 84.31 145 VAL A C 1
ATOM 1117 O O . VAL A 1 145 ? -0.210 -4.320 0.504 1.00 84.31 145 VAL A O 1
ATOM 1120 N N . LEU A 1 146 ? 0.682 -4.499 -1.540 1.00 85.00 146 LEU A N 1
ATOM 1121 C CA . LEU A 1 146 ? -0.155 -3.457 -2.144 1.00 85.00 146 LEU A CA 1
ATOM 1122 C C . LEU A 1 146 ? -1.657 -3.765 -2.011 1.00 85.00 146 LEU A C 1
ATOM 1124 O O . LEU A 1 146 ? -2.444 -2.888 -1.644 1.00 85.00 146 LEU A O 1
ATOM 1128 N N . GLY A 1 147 ? -2.049 -5.012 -2.282 1.00 84.69 147 GLY A N 1
ATOM 1129 C CA . GLY A 1 147 ? -3.433 -5.468 -2.148 1.00 84.69 147 GLY A CA 1
ATOM 1130 C C . GLY A 1 147 ? -3.907 -5.516 -0.698 1.00 84.69 147 GLY A C 1
ATOM 1131 O O . GLY A 1 147 ? -5.018 -5.087 -0.395 1.00 84.69 147 GLY A O 1
ATOM 1132 N N . LEU A 1 148 ? -3.044 -5.971 0.211 1.00 83.69 148 LEU A N 1
ATOM 1133 C CA . LEU A 1 148 ? -3.310 -6.028 1.652 1.00 83.69 148 LEU A CA 1
ATOM 1134 C C . LEU A 1 148 ? -3.516 -4.639 2.269 1.00 83.69 148 LEU A C 1
ATOM 1136 O O . LEU A 1 148 ? -4.484 -4.414 2.997 1.00 83.69 148 LEU A O 1
ATOM 1140 N N . VAL A 1 149 ? -2.662 -3.682 1.902 1.00 84.38 149 VAL A N 1
ATOM 1141 C CA . VAL A 1 149 ? -2.776 -2.273 2.303 1.00 84.38 149 VAL A CA 1
ATOM 1142 C C . VAL A 1 149 ? -4.085 -1.674 1.785 1.00 84.38 149 VAL A C 1
ATOM 1144 O O . VAL A 1 149 ? -4.846 -1.075 2.544 1.00 84.38 149 VAL A O 1
ATOM 1147 N N . THR A 1 150 ? -4.401 -1.879 0.505 1.00 84.50 150 THR A N 1
ATOM 1148 C CA . THR A 1 150 ? -5.630 -1.341 -0.100 1.00 84.50 150 THR A CA 1
ATOM 1149 C C . THR A 1 150 ? -6.884 -1.917 0.560 1.00 84.50 150 THR A C 1
ATOM 1151 O O . THR A 1 150 ? -7.810 -1.177 0.898 1.00 84.50 150 THR A O 1
ATOM 1154 N N . PHE A 1 151 ? -6.909 -3.230 0.787 1.00 83.88 151 PHE A N 1
ATOM 1155 C CA . PHE A 1 151 ? -8.015 -3.911 1.452 1.00 83.88 151 PHE A CA 1
ATOM 1156 C C . PHE A 1 151 ? -8.208 -3.427 2.896 1.00 83.88 151 PHE A C 1
ATOM 1158 O O . PHE A 1 151 ? -9.326 -3.099 3.295 1.00 83.88 151 PHE A O 1
ATOM 1165 N N . SER A 1 152 ? -7.119 -3.303 3.655 1.00 81.12 152 SER A N 1
ATOM 1166 C CA . SER A 1 152 ? -7.142 -2.810 5.036 1.00 81.12 152 SER A CA 1
ATOM 1167 C C . SER A 1 152 ? -7.596 -1.344 5.127 1.00 81.12 152 SER A C 1
ATOM 1169 O O . SER A 1 152 ? -8.372 -0.998 6.018 1.00 81.12 152 SER A O 1
ATOM 1171 N N . ILE A 1 153 ? -7.220 -0.488 4.165 1.00 81.06 153 ILE A N 1
ATOM 1172 C CA . ILE A 1 153 ? -7.756 0.882 4.046 1.00 81.06 153 ILE A CA 1
ATOM 1173 C C . ILE A 1 153 ? -9.262 0.855 3.796 1.00 81.06 153 ILE A C 1
ATOM 1175 O O . ILE A 1 153 ? -10.001 1.583 4.456 1.00 81.06 153 ILE A O 1
ATOM 1179 N N . ALA A 1 154 ? -9.734 0.022 2.866 1.00 82.44 154 ALA A N 1
ATOM 1180 C CA . ALA A 1 154 ? -11.156 -0.069 2.550 1.00 82.44 154 ALA A CA 1
ATOM 1181 C C . ALA A 1 154 ? -11.984 -0.496 3.774 1.00 82.44 154 ALA A C 1
ATOM 1183 O O . ALA A 1 154 ? -12.987 0.147 4.083 1.00 82.44 154 ALA A O 1
ATOM 1184 N N . ILE A 1 155 ? -11.537 -1.516 4.518 1.00 82.00 155 ILE A N 1
ATOM 1185 C CA . ILE A 1 155 ? -12.188 -1.931 5.771 1.00 82.00 155 ILE A CA 1
ATOM 1186 C C . ILE A 1 155 ? -12.118 -0.810 6.810 1.00 82.00 155 ILE A C 1
ATOM 1188 O O . ILE A 1 155 ? -13.139 -0.494 7.416 1.00 82.00 155 ILE A O 1
ATOM 1192 N N . GLY A 1 156 ? -10.956 -0.180 7.001 1.00 77.94 156 GLY A N 1
ATOM 1193 C CA . GLY A 1 156 ? -10.786 0.929 7.943 1.00 77.94 156 GLY A CA 1
ATOM 1194 C C . GLY A 1 156 ? -11.737 2.098 7.666 1.00 77.94 156 GLY A C 1
ATOM 1195 O O . GLY A 1 156 ? -12.362 2.619 8.588 1.00 77.94 156 GLY A O 1
ATOM 1196 N N . LEU A 1 157 ? -11.922 2.458 6.392 1.00 77.00 157 LEU A N 1
ATOM 1197 C CA . LEU A 1 157 ? -12.867 3.495 5.970 1.00 77.00 157 LEU A CA 1
ATOM 1198 C C . LEU A 1 157 ? -14.325 3.093 6.228 1.00 77.00 157 LEU A C 1
ATOM 1200 O O . LEU A 1 157 ? -15.094 3.911 6.731 1.00 77.00 157 LEU A O 1
ATOM 1204 N N . ILE A 1 158 ? -14.705 1.849 5.920 1.00 81.69 158 ILE A N 1
ATOM 1205 C CA . ILE A 1 158 ? -16.064 1.340 6.167 1.00 81.69 158 ILE A CA 1
ATOM 1206 C C . ILE A 1 158 ? -16.351 1.293 7.675 1.00 81.69 158 ILE A C 1
ATOM 1208 O O . ILE A 1 158 ? -17.394 1.775 8.113 1.00 81.69 158 ILE A O 1
ATOM 1212 N N . MET A 1 159 ? -15.413 0.800 8.490 1.00 78.38 159 MET A N 1
ATOM 1213 C CA . MET A 1 159 ? -15.529 0.802 9.954 1.00 78.38 159 MET A CA 1
ATOM 1214 C C . MET A 1 159 ? -15.681 2.224 10.505 1.00 78.38 159 MET A C 1
ATOM 1216 O O . MET A 1 159 ? -16.544 2.464 11.347 1.00 78.38 159 MET A O 1
ATOM 1220 N N . GLY A 1 160 ? -14.914 3.185 9.980 1.00 72.56 160 GLY A N 1
ATOM 1221 C CA . GLY A 1 160 ? -15.032 4.596 10.355 1.00 72.56 160 GLY A CA 1
ATOM 1222 C C . GLY A 1 160 ? -16.398 5.211 10.022 1.00 72.56 160 GLY A C 1
ATOM 1223 O O . GLY A 1 160 ? -16.844 6.127 10.709 1.00 72.56 160 GLY A O 1
ATOM 1224 N N . GLN A 1 161 ? -17.098 4.697 9.005 1.00 75.31 161 GLN A N 1
ATOM 1225 C CA . GLN A 1 161 ? -18.458 5.127 8.653 1.00 75.31 161 GLN A CA 1
ATOM 1226 C C . GLN A 1 161 ? -19.551 4.453 9.498 1.00 75.31 161 GLN A C 1
ATOM 1228 O O . GLN A 1 161 ? -20.637 5.011 9.637 1.00 75.31 161 GLN A O 1
ATOM 1233 N N . MET A 1 162 ? -19.279 3.280 10.077 1.00 76.69 162 MET A N 1
ATOM 1234 C CA . MET A 1 162 ? -20.240 2.504 10.877 1.00 76.69 162 MET A CA 1
ATOM 1235 C C . MET A 1 162 ? -20.389 2.995 12.330 1.00 76.69 162 MET A C 1
ATOM 1237 O O . MET A 1 162 ? -21.271 2.521 13.050 1.00 76.69 162 MET A O 1
ATOM 1241 N N . GLY A 1 163 ? -19.565 3.952 12.769 1.00 76.12 163 GLY A N 1
ATOM 1242 C CA . GLY A 1 163 ? -19.698 4.612 14.071 1.00 76.12 163 GLY A CA 1
ATOM 1243 C C . GLY A 1 163 ? -19.664 3.631 15.248 1.00 76.12 163 GLY A C 1
ATOM 1244 O O . GLY A 1 163 ? -18.747 2.821 15.368 1.00 76.12 163 GLY A O 1
ATOM 1245 N N . GLU A 1 164 ? -20.676 3.684 16.121 1.00 80.25 164 GLU A N 1
ATOM 1246 C CA . GLU A 1 164 ? -20.718 2.886 17.357 1.00 80.25 164 GLU A CA 1
ATOM 1247 C C . GLU A 1 164 ? -20.710 1.368 17.120 1.00 80.25 164 GLU A C 1
ATOM 1249 O O . GLU A 1 164 ? -20.162 0.621 17.929 1.00 80.25 164 GLU A O 1
ATOM 1254 N N . GLN A 1 165 ? -21.250 0.891 15.993 1.00 81.75 165 GLN A N 1
ATOM 1255 C CA . GLN A 1 165 ? -21.280 -0.543 15.681 1.00 81.75 165 GLN A CA 1
ATOM 1256 C C . GLN A 1 165 ? -19.886 -1.113 15.387 1.00 81.75 165 GLN A C 1
ATOM 1258 O O . GLN A 1 165 ? -19.643 -2.299 15.613 1.00 81.75 165 GLN A O 1
ATOM 1263 N N . ALA A 1 166 ? -18.956 -0.279 14.915 1.00 81.56 166 ALA A N 1
ATOM 1264 C CA . ALA A 1 166 ? -17.589 -0.696 14.632 1.00 81.56 166 ALA A CA 1
ATOM 1265 C C . ALA A 1 166 ? -16.684 -0.690 15.873 1.00 81.56 166 ALA A C 1
ATOM 1267 O O . ALA A 1 166 ? -15.602 -1.269 15.812 1.00 81.56 166 ALA A O 1
ATOM 1268 N N . LEU A 1 167 ? -17.108 -0.102 17.003 1.00 81.50 167 LEU A N 1
ATOM 1269 C CA . LEU A 1 167 ? -16.265 0.076 18.197 1.00 81.50 167 LEU A CA 1
ATOM 1270 C C . LEU A 1 167 ? -15.617 -1.226 18.680 1.00 81.50 167 LEU A C 1
ATOM 1272 O O . LEU A 1 167 ? -14.434 -1.231 19.012 1.00 81.50 167 LEU A O 1
ATOM 1276 N N . ILE A 1 168 ? -16.367 -2.331 18.677 1.00 86.69 168 ILE A N 1
ATOM 1277 C CA . ILE A 1 168 ? -15.862 -3.648 19.097 1.00 86.69 168 ILE A CA 1
ATOM 1278 C C . ILE A 1 168 ? -14.745 -4.125 18.159 1.00 86.69 168 ILE A C 1
ATOM 1280 O O . ILE A 1 168 ? -13.718 -4.621 18.620 1.00 86.69 168 ILE A O 1
ATOM 1284 N N . MET A 1 169 ? -14.913 -3.935 16.846 1.00 80.88 169 MET A N 1
ATOM 1285 C CA . MET A 1 169 ? -13.897 -4.300 15.855 1.00 80.88 169 MET A CA 1
ATOM 1286 C C . MET A 1 169 ? -12.667 -3.398 15.949 1.00 80.88 169 MET A C 1
ATOM 1288 O O . MET A 1 169 ? -11.545 -3.896 15.913 1.00 80.88 169 MET A O 1
ATOM 1292 N N . VAL A 1 170 ? -12.853 -2.089 16.151 1.00 80.06 170 VAL A N 1
ATOM 1293 C CA . VAL A 1 170 ? -11.737 -1.159 16.369 1.00 80.06 170 VAL A CA 1
ATOM 1294 C C . VAL A 1 170 ? -10.931 -1.579 17.599 1.00 80.06 170 VAL A C 1
ATOM 1296 O O . VAL A 1 170 ? -9.714 -1.722 17.514 1.00 80.06 170 VAL A O 1
ATOM 1299 N N . GLN A 1 171 ? -11.596 -1.853 18.725 1.00 80.69 171 GLN A N 1
ATOM 1300 C CA . GLN A 1 171 ? -10.939 -2.307 19.955 1.00 80.69 171 GLN A CA 1
ATOM 1301 C C . GLN A 1 171 ? -10.192 -3.631 19.770 1.00 80.69 171 GLN A C 1
ATOM 1303 O O . GLN A 1 171 ? -9.076 -3.771 20.273 1.00 80.69 171 GLN A O 1
ATOM 1308 N N . PHE A 1 172 ? -10.766 -4.580 19.026 1.00 83.56 172 PHE A N 1
ATOM 1309 C CA . PHE A 1 172 ? -10.090 -5.829 18.680 1.00 83.56 172 PHE A CA 1
ATOM 1310 C C . PHE A 1 172 ? -8.763 -5.567 17.960 1.00 83.56 172 PHE A C 1
ATOM 1312 O O . PHE A 1 172 ? -7.724 -6.075 18.388 1.00 83.56 172 PHE A O 1
ATOM 1319 N N . PHE A 1 173 ? -8.775 -4.733 16.915 1.00 80.19 173 PHE A N 1
ATOM 1320 C CA . PHE A 1 173 ? -7.544 -4.395 16.212 1.00 80.19 173 PHE A CA 1
ATOM 1321 C C . PHE A 1 173 ? -6.554 -3.669 17.138 1.00 80.19 173 PHE A C 1
ATOM 1323 O O . PHE A 1 173 ? -5.354 -3.918 17.029 1.00 80.19 173 PHE A O 1
ATOM 1330 N N . VAL A 1 174 ? -7.011 -2.815 18.075 1.00 80.06 174 VAL A N 1
ATOM 1331 C CA . VAL A 1 174 ? -6.106 -2.044 18.967 1.00 80.06 174 VAL A CA 1
ATOM 1332 C C . VAL A 1 174 ? -5.300 -2.996 19.831 1.00 80.06 174 VAL A C 1
ATOM 1334 O O . VAL A 1 174 ? -4.080 -2.870 19.942 1.00 80.06 174 VAL A O 1
ATOM 1337 N N . ILE A 1 175 ? -5.986 -3.980 20.407 1.00 83.56 175 ILE A N 1
ATOM 1338 C CA . ILE A 1 175 ? -5.359 -5.013 21.225 1.00 83.56 1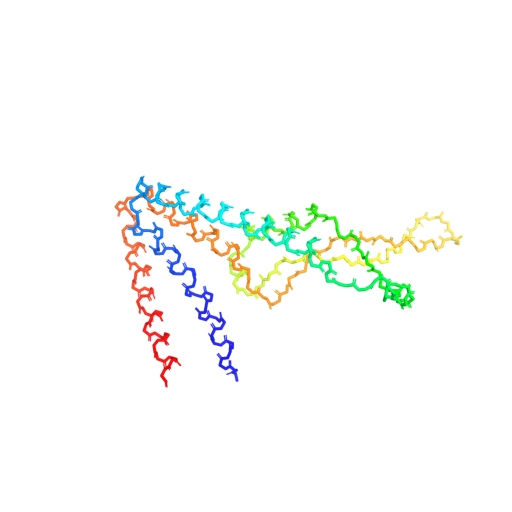75 ILE A CA 1
ATOM 1339 C C . ILE A 1 175 ? -4.414 -5.861 20.366 1.00 83.56 175 ILE A C 1
ATOM 1341 O O . ILE A 1 175 ? -3.300 -6.150 20.800 1.00 83.56 175 ILE A O 1
ATOM 1345 N N . LEU A 1 176 ? -4.821 -6.221 19.144 1.00 80.69 176 LEU A N 1
ATOM 1346 C CA . LEU A 1 176 ? -3.972 -6.963 18.213 1.00 80.69 176 LEU A CA 1
ATOM 1347 C C . LEU A 1 176 ? -2.667 -6.207 17.916 1.00 80.69 176 LEU A C 1
ATOM 1349 O O . LEU A 1 176 ? -1.597 -6.802 18.004 1.00 80.69 176 LEU A O 1
ATOM 1353 N N . ASN A 1 177 ? -2.731 -4.901 17.640 1.00 79.31 177 ASN A N 1
ATOM 1354 C CA . ASN A 1 177 ? -1.541 -4.090 17.385 1.00 79.31 177 ASN A CA 1
ATOM 1355 C C . ASN A 1 177 ? -0.603 -4.024 18.603 1.00 79.31 177 ASN A C 1
ATOM 1357 O O . ASN A 1 177 ? 0.602 -4.221 18.477 1.00 79.31 177 ASN A O 1
ATOM 1361 N N . GLU A 1 178 ? -1.150 -3.816 19.804 1.00 80.44 178 GLU A N 1
ATOM 1362 C CA . GLU A 1 178 ? -0.363 -3.811 21.045 1.00 80.44 178 GLU A CA 1
ATOM 1363 C C . GLU A 1 178 ? 0.355 -5.155 21.270 1.00 80.44 178 GLU A C 1
ATOM 1365 O O . GLU A 1 178 ? 1.519 -5.183 21.681 1.00 80.44 178 GLU A O 1
ATOM 1370 N N . ILE A 1 179 ? -0.303 -6.280 20.958 1.00 84.25 179 ILE A N 1
ATOM 1371 C CA . ILE A 1 179 ? 0.317 -7.612 21.004 1.00 84.25 179 ILE A CA 1
ATOM 1372 C C . ILE A 1 179 ? 1.490 -7.691 20.021 1.00 84.25 179 ILE A C 1
ATOM 1374 O O . ILE A 1 179 ? 2.569 -8.149 20.406 1.00 84.25 179 ILE A O 1
ATOM 1378 N N . VAL A 1 180 ? 1.316 -7.224 18.781 1.00 80.06 180 VAL A N 1
ATOM 1379 C CA . VAL A 1 180 ? 2.391 -7.268 17.780 1.00 80.06 180 VAL A CA 1
ATOM 1380 C C . VAL A 1 180 ? 3.563 -6.371 18.184 1.00 80.06 180 VAL A C 1
ATOM 1382 O O . VAL A 1 180 ? 4.707 -6.818 18.141 1.00 80.06 180 VAL A O 1
ATOM 1385 N N . MET A 1 181 ? 3.308 -5.160 18.684 1.00 78.88 181 MET A N 1
ATOM 1386 C CA . MET A 1 181 ? 4.355 -4.254 19.175 1.00 78.88 181 MET A CA 1
ATOM 1387 C C . MET A 1 181 ? 5.168 -4.859 20.324 1.00 78.88 181 MET A C 1
ATOM 1389 O O . MET A 1 181 ? 6.386 -4.672 20.405 1.00 78.88 181 MET A O 1
ATOM 1393 N N . ARG A 1 182 ? 4.523 -5.613 21.222 1.00 82.81 182 ARG A N 1
ATOM 1394 C CA . ARG A 1 182 ? 5.222 -6.366 22.277 1.00 82.81 182 ARG A CA 1
ATOM 1395 C C . ARG A 1 182 ? 6.066 -7.493 21.703 1.00 82.81 182 ARG A C 1
ATOM 1397 O O . ARG A 1 182 ? 7.183 -7.698 22.165 1.00 82.81 182 ARG A O 1
ATOM 1404 N N . LEU A 1 183 ? 5.560 -8.187 20.692 1.00 81.69 183 LEU A N 1
ATOM 1405 C CA . LEU A 1 183 ? 6.285 -9.258 20.025 1.00 81.69 183 LEU A CA 1
ATOM 1406 C C . LEU A 1 183 ? 7.536 -8.727 19.304 1.00 81.69 183 LEU A C 1
ATOM 1408 O O . LEU A 1 183 ? 8.612 -9.295 19.472 1.00 81.69 183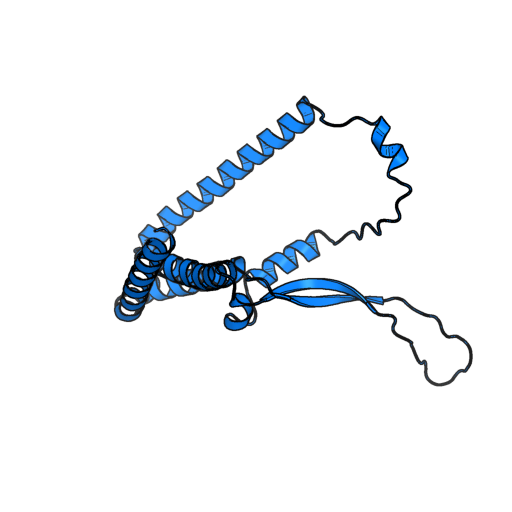 LEU A O 1
ATOM 1412 N N . VAL A 1 184 ? 7.447 -7.590 18.606 1.00 80.31 184 VAL A N 1
ATOM 1413 C CA . VAL A 1 184 ? 8.608 -6.933 17.972 1.00 80.31 184 VAL A CA 1
ATOM 1414 C C . VAL A 1 184 ? 9.693 -6.597 19.000 1.00 80.31 184 VAL A C 1
ATOM 1416 O O . VAL A 1 184 ? 10.869 -6.859 18.756 1.00 80.31 184 VAL A O 1
ATOM 1419 N N . LYS A 1 185 ? 9.316 -6.081 20.178 1.00 82.88 185 LYS A N 1
ATOM 1420 C CA . LYS A 1 185 ? 10.273 -5.799 21.265 1.00 82.88 185 LYS A CA 1
ATOM 1421 C C . LYS A 1 185 ? 10.987 -7.054 21.772 1.00 82.88 185 LYS A C 1
ATOM 1423 O O . LYS A 1 185 ? 12.152 -6.961 22.130 1.00 82.88 185 LYS A O 1
ATOM 1428 N N . ILE A 1 186 ? 10.303 -8.200 21.799 1.00 88.81 186 ILE A N 1
ATOM 1429 C CA . ILE A 1 186 ? 10.900 -9.486 22.190 1.00 88.81 186 ILE A CA 1
ATOM 1430 C C . ILE A 1 186 ? 11.907 -9.963 21.139 1.00 88.81 186 ILE A C 1
ATOM 1432 O O . ILE A 1 186 ? 12.933 -10.510 21.507 1.00 88.81 186 ILE A O 1
ATOM 1436 N N . ILE A 1 187 ? 11.629 -9.754 19.848 1.00 82.19 187 ILE A N 1
ATOM 1437 C CA . ILE A 1 187 ? 12.539 -10.150 18.758 1.00 82.19 187 ILE A CA 1
ATOM 1438 C C . ILE A 1 187 ? 13.776 -9.243 18.683 1.00 82.19 187 ILE A C 1
ATOM 1440 O O . ILE A 1 187 ? 14.841 -9.694 18.276 1.00 82.19 187 ILE A O 1
ATOM 1444 N N . MET A 1 188 ? 13.632 -7.959 19.021 1.00 81.56 188 MET A N 1
ATOM 1445 C CA . MET A 1 188 ? 14.720 -6.976 18.945 1.00 81.56 188 MET A CA 1
ATOM 1446 C C . MET A 1 188 ? 15.758 -7.123 20.072 1.00 81.56 188 MET A C 1
ATOM 1448 O O . MET A 1 188 ? 16.853 -6.574 19.950 1.00 81.56 188 MET A O 1
ATOM 1452 N N . TRP A 1 189 ? 15.412 -7.815 21.161 1.00 73.75 189 TRP A N 1
ATOM 1453 C CA . TRP A 1 189 ? 16.300 -8.069 22.296 1.00 73.75 189 TRP A CA 1
ATOM 1454 C C . TRP A 1 189 ? 17.117 -9.347 22.097 1.00 73.75 189 TRP A C 1
ATOM 1456 O O . TRP A 1 189 ? 18.342 -9.285 22.352 1.00 73.75 189 TRP A O 1
#

Sequence (189 aa):
MDGERILYVLGCGYENAELSLGLAGLDAKSSGKIGSYAMIYYVMTTALAVILGIVLVISIHPGSTSIKETVEVGTVNKRVTSTLDSFLDLFRNIFPENIVQACLEQQQSEHRNITRKRRNGSLPNMTHNSREEIIVPVYKSSTNVLGLVTFSIAIGLIMGQMGEQALIMVQFFVILNEIVMRLVKIIMW

Secondary structure (D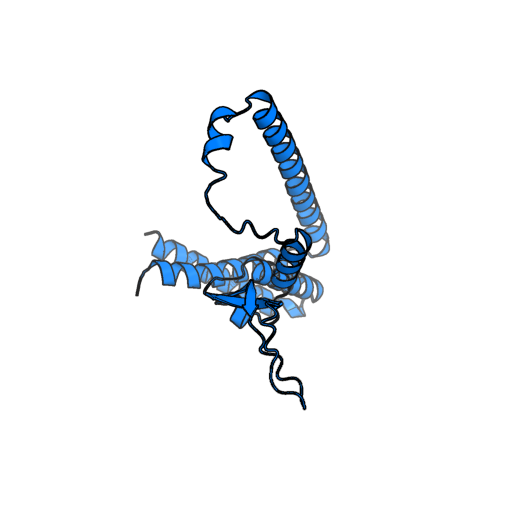SSP, 8-state):
--HHHHHHHHHHHHHHHHHHHHHHTS-HHHHHHHHHHHHHHHHHHHHHHHHHHHHHHHHH--S-GGGSTTSTTS--------HHHHHHHHHHHHS-S-HHHHHH-EEEEEEEEEEE----SS--S----EEEEEEEEEEESS--HHHHHHHHHHHHHHHHHSGGGGHHHHHHHHHHHHHHHHHHHHHH-